Protein AF-A0A935ELJ9-F1 (afdb_monomer_lite)

Foldseek 3Di:
DVVLVVVLVVLLVVLVVLLVVLVVQLVVLVVQLVVLVVQLVVLVVVPPVSVVSNVVSVVSNVVSVVSNVVSVVSNVVSVVSNVVSVVSVVVVVVVVVVVVVVVVVVVVVVVVVVPPPDPDDDDDPVVVVVVVVVVVVVVVVVVLLVVLVVVCVVVHCVDPSNVVLLDALCRDPVNCCLPPNPLCVPCVPPPVSVVPVVVSCVSSVPSPD

Sequence (209 aa):
MNHVSAAVVKLNARSEEISVAVNLITTIANQTNLLALNAAIEAARAGEQGRGFAVVADEVRKLAENTKNASETIGRVMLDLQTEAATMMKEAEEMRDITSVTQNHIRDMADKFSLSPTPRRKPDTHGLAHDLSFSTLVKLDHVIYKQRANITLEKGATSDEAKAVEVGPSQLPSGQWYETGDGKTLFGACRSFGTLLEPHSRVHGRSMN

Radius of gyration: 43.2 Å; chains: 1; bounding box: 95×34×105 Å

Structure (mmCIF, N/CA/C/O backbone):
data_AF-A0A935ELJ9-F1
#
_entry.id   AF-A0A935ELJ9-F1
#
loop_
_atom_site.group_PDB
_atom_site.id
_atom_site.type_symbol
_atom_site.label_atom_id
_atom_site.label_alt_id
_atom_site.label_comp_id
_atom_site.label_asym_id
_atom_site.label_entity_id
_atom_site.label_seq_id
_atom_site.pdbx_PDB_ins_code
_atom_site.Cartn_x
_atom_site.Cartn_y
_atom_site.Cartn_z
_atom_site.occupancy
_atom_site.B_iso_or_equiv
_atom_site.auth_seq_id
_atom_site.auth_comp_id
_atom_site.auth_asym_id
_atom_site.auth_atom_id
_atom_site.pdbx_PDB_model_num
ATOM 1 N N . MET A 1 1 ? 0.403 -8.078 -15.161 1.00 58.56 1 MET A N 1
ATOM 2 C CA . MET A 1 1 ? -0.253 -6.807 -14.778 1.00 58.56 1 MET A CA 1
ATOM 3 C C . MET A 1 1 ? -1.740 -6.914 -14.475 1.00 58.56 1 MET A C 1
ATOM 5 O O . MET A 1 1 ? -2.129 -6.340 -13.470 1.00 58.56 1 MET A O 1
ATOM 9 N N . ASN A 1 2 ? -2.554 -7.681 -15.221 1.00 66.94 2 ASN A N 1
ATOM 10 C CA . ASN A 1 2 ? -3.966 -7.925 -14.843 1.00 66.94 2 ASN A CA 1
ATOM 11 C C . ASN A 1 2 ? -4.117 -8.411 -13.389 1.00 66.94 2 ASN A C 1
ATOM 13 O O . ASN A 1 2 ? -5.036 -8.005 -12.689 1.00 66.94 2 ASN A O 1
ATOM 17 N N . HIS A 1 3 ? -3.160 -9.210 -12.907 1.00 79.12 3 HIS A N 1
ATOM 18 C CA . HIS A 1 3 ? -3.110 -9.651 -11.512 1.00 79.12 3 HIS A CA 1
ATOM 19 C C . HIS A 1 3 ? -2.850 -8.524 -10.501 1.00 79.12 3 HIS A C 1
ATOM 21 O O . HIS A 1 3 ? -3.411 -8.573 -9.414 1.00 79.12 3 HIS A O 1
ATOM 27 N N . VAL A 1 4 ? -2.041 -7.514 -10.844 1.00 83.19 4 VAL A N 1
ATOM 28 C CA . VAL A 1 4 ? -1.728 -6.384 -9.946 1.00 83.19 4 VAL A CA 1
ATOM 29 C C . VAL A 1 4 ? -2.939 -5.466 -9.830 1.00 83.19 4 VAL A C 1
ATOM 31 O O . VAL A 1 4 ? -3.373 -5.171 -8.723 1.00 83.19 4 VAL A O 1
ATOM 34 N N . SER A 1 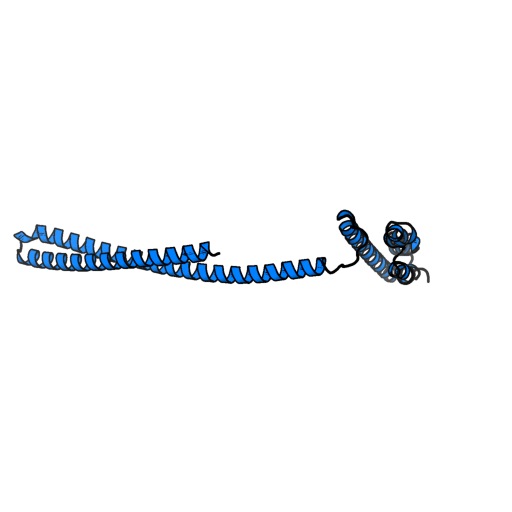5 ? -3.552 -5.108 -10.963 1.00 85.81 5 SER A N 1
ATOM 35 C CA . SER A 1 5 ? -4.792 -4.325 -10.975 1.00 85.81 5 SER A CA 1
ATOM 36 C C . SER A 1 5 ? -5.913 -5.038 -10.206 1.00 85.81 5 SER A C 1
ATOM 38 O O . SER A 1 5 ? -6.523 -4.449 -9.318 1.00 85.81 5 SER A O 1
ATOM 40 N N . ALA A 1 6 ? -6.120 -6.338 -10.446 1.00 88.88 6 ALA A N 1
ATOM 41 C CA . ALA A 1 6 ? -7.118 -7.119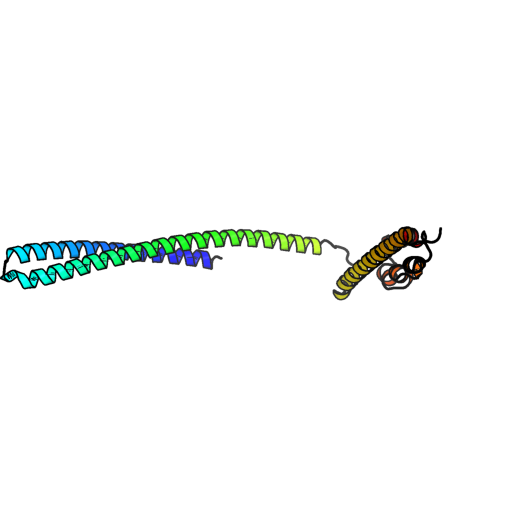 -9.714 1.00 88.88 6 ALA A CA 1
ATOM 42 C C . ALA A 1 6 ? -6.821 -7.215 -8.205 1.00 88.88 6 ALA A C 1
ATOM 44 O O . ALA A 1 6 ? -7.746 -7.167 -7.392 1.00 88.88 6 ALA A O 1
ATOM 45 N N . ALA A 1 7 ? -5.547 -7.341 -7.817 1.00 90.06 7 ALA A N 1
ATOM 46 C CA . ALA A 1 7 ? -5.145 -7.372 -6.414 1.00 90.06 7 ALA A CA 1
ATOM 47 C C . ALA A 1 7 ? -5.426 -6.037 -5.713 1.00 90.06 7 ALA A C 1
ATOM 49 O O . ALA A 1 7 ? -5.993 -6.049 -4.622 1.00 90.06 7 ALA A O 1
ATOM 50 N N . VAL A 1 8 ? -5.110 -4.905 -6.353 1.00 90.69 8 VAL A N 1
ATOM 51 C CA . VAL A 1 8 ? -5.406 -3.575 -5.801 1.00 90.69 8 VAL A CA 1
ATOM 52 C C . VAL A 1 8 ? -6.911 -3.340 -5.687 1.00 90.69 8 VAL A C 1
ATOM 54 O O . VAL A 1 8 ? -7.377 -2.899 -4.641 1.00 90.69 8 VAL A O 1
ATOM 57 N N . VAL A 1 9 ? -7.701 -3.703 -6.702 1.00 90.19 9 VAL A N 1
ATOM 58 C CA . VAL A 1 9 ? -9.170 -3.590 -6.635 1.00 90.19 9 VAL A CA 1
ATOM 59 C C . VAL A 1 9 ? -9.728 -4.389 -5.455 1.00 90.19 9 VAL A C 1
ATOM 61 O O . VAL A 1 9 ? -10.558 -3.891 -4.695 1.00 90.19 9 VAL A O 1
ATOM 64 N N . LYS A 1 10 ? -9.238 -5.617 -5.255 1.00 92.62 10 LYS A N 1
ATOM 65 C CA . LYS A 1 10 ? -9.652 -6.463 -4.131 1.00 92.62 10 LYS A CA 1
ATOM 66 C C . LYS A 1 10 ? -9.210 -5.897 -2.779 1.00 92.62 10 LYS A C 1
ATOM 68 O O . LYS A 1 10 ? -9.947 -6.038 -1.806 1.00 92.62 10 LYS A O 1
ATOM 73 N N . LEU A 1 11 ? -8.023 -5.297 -2.708 1.00 92.75 11 LEU A N 1
ATOM 74 C CA . LEU A 1 11 ? -7.529 -4.633 -1.505 1.00 92.75 11 LEU A CA 1
ATOM 75 C C . LEU A 1 11 ? -8.413 -3.434 -1.151 1.00 92.75 11 LEU A C 1
ATOM 77 O O . LEU A 1 11 ? -8.882 -3.363 -0.023 1.00 92.75 11 LEU A O 1
ATOM 81 N N . ASN A 1 12 ? -8.726 -2.569 -2.118 1.00 91.44 12 ASN A N 1
ATOM 82 C CA . ASN A 1 12 ? -9.584 -1.403 -1.903 1.00 91.44 12 ASN A CA 1
ATOM 83 C C . ASN A 1 12 ? -10.974 -1.792 -1.391 1.00 91.44 12 ASN A C 1
ATOM 85 O O . ASN A 1 12 ? -11.436 -1.208 -0.414 1.00 91.44 12 ASN A O 1
ATOM 89 N N . ALA A 1 13 ? -11.596 -2.818 -1.983 1.00 92.62 13 ALA A N 1
ATOM 90 C CA . ALA A 1 13 ? -12.886 -3.327 -1.517 1.00 92.62 13 ALA A CA 1
ATOM 91 C C . ALA A 1 13 ? -12.823 -3.817 -0.057 1.00 92.62 13 ALA A C 1
ATOM 93 O O . ALA A 1 13 ? -13.690 -3.499 0.751 1.00 92.62 13 ALA A O 1
ATOM 94 N N . ARG A 1 14 ? -11.755 -4.538 0.315 1.00 93.38 14 ARG A N 1
ATOM 95 C CA . ARG A 1 14 ? -11.547 -4.996 1.700 1.00 93.38 14 ARG A CA 1
ATOM 96 C C . ARG A 1 14 ? -11.293 -3.843 2.662 1.00 93.38 14 ARG A C 1
ATOM 98 O O . ARG A 1 14 ? -11.813 -3.865 3.771 1.00 93.38 14 ARG A O 1
ATOM 105 N N . SER A 1 15 ? -10.511 -2.847 2.256 1.00 93.38 15 SER A N 1
ATOM 106 C CA . SER A 1 15 ? -10.267 -1.654 3.067 1.00 93.38 15 SER A CA 1
ATOM 107 C C . SER A 1 15 ? -11.560 -0.875 3.311 1.00 93.38 15 SER A C 1
ATOM 109 O O . SER A 1 15 ? -11.771 -0.379 4.413 1.00 93.38 15 SER A O 1
ATOM 111 N N . GLU A 1 16 ? -12.458 -0.815 2.325 1.00 92.38 16 GLU A N 1
ATOM 112 C CA . GLU A 1 16 ? -13.774 -0.189 2.475 1.00 92.38 16 GLU A CA 1
ATOM 113 C C . GLU A 1 16 ? -14.676 -0.965 3.447 1.00 92.38 16 GLU A C 1
ATOM 115 O O . GLU A 1 16 ? -15.238 -0.366 4.365 1.00 92.38 16 GLU A O 1
ATOM 120 N N . GLU A 1 17 ? -14.734 -2.298 3.339 1.00 95.38 17 GLU A N 1
ATOM 121 C CA . GLU A 1 17 ? -15.436 -3.154 4.310 1.00 95.38 17 GLU A CA 1
ATOM 122 C C . GLU A 1 17 ? -14.916 -2.944 5.744 1.00 95.38 17 GLU A C 1
ATOM 124 O O . GLU A 1 17 ? -15.703 -2.798 6.685 1.00 95.38 17 GLU A O 1
ATOM 129 N N . ILE A 1 18 ? -13.592 -2.869 5.920 1.00 94.75 18 ILE A N 1
ATOM 130 C CA . ILE A 1 18 ? -12.980 -2.589 7.225 1.00 94.75 18 ILE A CA 1
ATOM 131 C C . ILE A 1 18 ? -13.349 -1.181 7.697 1.00 94.75 18 ILE A C 1
ATOM 133 O O . ILE A 1 18 ? -13.686 -1.004 8.866 1.00 94.75 18 ILE A O 1
ATOM 137 N N . SER A 1 19 ? -13.340 -0.183 6.813 1.00 93.94 19 SER A N 1
ATOM 138 C CA . SER A 1 19 ? -13.694 1.192 7.168 1.00 93.94 19 SER A CA 1
ATOM 139 C C . SER A 1 19 ? -15.141 1.301 7.664 1.00 93.94 19 SER A C 1
ATOM 141 O O . SER A 1 19 ? -15.413 2.026 8.624 1.00 93.94 19 SER A O 1
ATOM 143 N N . VAL A 1 20 ? -16.069 0.541 7.073 1.00 95.69 20 VAL A N 1
ATOM 144 C CA . VAL A 1 20 ? -17.456 0.433 7.557 1.00 95.69 20 VAL A CA 1
ATOM 145 C C . VAL A 1 20 ? -17.504 -0.190 8.955 1.00 95.69 20 VAL A C 1
ATOM 147 O O . VAL A 1 20 ? -18.182 0.339 9.839 1.00 95.69 20 VAL A O 1
ATOM 150 N N . ALA A 1 21 ? -16.759 -1.273 9.190 1.00 96.31 21 ALA A N 1
ATOM 151 C CA . ALA A 1 21 ? -16.694 -1.915 10.503 1.00 96.31 21 ALA A CA 1
ATOM 152 C C . ALA A 1 21 ? -16.093 -0.988 11.577 1.00 96.31 21 ALA A C 1
ATOM 154 O O . ALA A 1 21 ? -16.631 -0.887 12.679 1.00 96.31 21 ALA A O 1
ATOM 155 N N . VAL A 1 22 ? -15.023 -0.259 11.252 1.00 96.94 22 VAL A N 1
ATOM 156 C CA . VAL A 1 22 ? -14.386 0.731 12.136 1.00 96.94 22 VAL A CA 1
ATOM 157 C C . VAL A 1 22 ? -15.355 1.854 12.506 1.00 96.94 22 VAL A C 1
ATOM 159 O O . VAL A 1 22 ? -15.432 2.244 13.675 1.00 96.94 22 VAL A O 1
ATOM 162 N N . ASN A 1 23 ? -16.142 2.341 11.543 1.00 95.75 23 ASN A N 1
ATOM 163 C CA . ASN A 1 23 ? -17.178 3.340 11.804 1.00 95.75 23 ASN A CA 1
ATOM 164 C C . ASN A 1 23 ? -18.243 2.805 12.769 1.00 95.75 23 ASN A C 1
ATOM 166 O O . ASN A 1 23 ? -18.595 3.490 13.728 1.00 95.75 23 ASN A O 1
ATOM 170 N N . LEU A 1 24 ? -18.701 1.564 12.576 1.00 97.81 24 LEU A N 1
ATOM 171 C CA . LEU A 1 24 ? -19.649 0.922 13.488 1.00 97.81 24 LEU A CA 1
ATOM 172 C C . LEU A 1 24 ? -19.082 0.795 14.911 1.00 97.81 24 LEU A C 1
ATOM 174 O O . LEU A 1 24 ? -19.765 1.149 15.871 1.00 97.81 24 LEU A O 1
ATOM 178 N N . ILE A 1 25 ? -17.832 0.344 15.060 1.00 97.81 25 ILE A N 1
ATOM 179 C CA . ILE A 1 25 ? -17.169 0.239 16.371 1.00 97.81 25 ILE A CA 1
ATOM 180 C C . ILE A 1 25 ? -17.065 1.620 17.027 1.00 97.81 25 ILE A C 1
ATOM 182 O O . ILE A 1 25 ? -17.351 1.758 18.215 1.00 97.81 25 ILE A O 1
ATOM 186 N N . THR A 1 26 ? -16.736 2.658 16.256 1.00 97.06 26 THR A N 1
ATOM 187 C CA . THR A 1 26 ? -16.676 4.044 16.744 1.00 97.06 26 THR A CA 1
ATOM 188 C C . THR A 1 26 ? -18.041 4.521 17.247 1.00 97.06 26 THR A C 1
ATOM 190 O O . THR A 1 26 ? -18.136 5.129 18.316 1.00 97.06 26 THR A O 1
ATOM 193 N N . THR A 1 27 ? -19.124 4.213 16.527 1.00 97.62 27 THR A N 1
ATOM 194 C CA . THR A 1 27 ? -20.494 4.502 16.973 1.00 97.62 27 THR A CA 1
ATOM 195 C C . THR A 1 27 ? -20.838 3.761 18.265 1.00 97.62 27 THR A C 1
ATOM 197 O O . THR A 1 27 ? -21.350 4.388 19.194 1.00 97.62 27 THR A O 1
ATOM 200 N N . ILE A 1 28 ? -20.512 2.468 18.365 1.00 97.81 28 ILE A N 1
ATOM 201 C CA . ILE A 1 28 ? -20.741 1.659 19.573 1.00 97.81 28 ILE A CA 1
ATOM 202 C C . ILE A 1 28 ? -19.950 2.223 20.757 1.00 97.81 28 ILE A C 1
ATOM 204 O O . ILE A 1 28 ? -20.496 2.359 21.852 1.00 97.81 28 ILE A O 1
ATOM 208 N N . ALA A 1 29 ? -18.688 2.604 20.551 1.00 98.06 29 ALA A N 1
ATOM 209 C CA . ALA A 1 29 ? -17.854 3.220 21.576 1.00 98.06 29 ALA A CA 1
ATOM 210 C C . ALA A 1 29 ? -18.463 4.542 22.068 1.00 98.06 29 ALA A C 1
ATOM 212 O O . ALA A 1 29 ? -18.603 4.743 23.271 1.00 98.06 29 ALA A O 1
ATOM 213 N N . ASN A 1 30 ? -18.928 5.407 21.162 1.00 97.50 30 ASN A N 1
ATOM 214 C CA . ASN A 1 30 ? -19.598 6.657 21.535 1.00 97.50 30 ASN A CA 1
ATOM 215 C C . ASN A 1 30 ? -20.903 6.416 22.316 1.00 97.50 30 ASN A C 1
ATOM 217 O O . ASN A 1 30 ? -21.159 7.094 23.311 1.00 97.50 30 ASN A O 1
ATOM 221 N N . GLN A 1 31 ? -21.717 5.438 21.907 1.00 98.06 31 GLN A N 1
ATOM 222 C CA . GLN A 1 31 ? -22.937 5.065 22.631 1.00 98.06 31 GLN A CA 1
ATOM 223 C C . GLN A 1 31 ? -22.625 4.498 24.019 1.00 98.06 31 GLN A C 1
ATOM 225 O O . GLN A 1 31 ? -23.263 4.878 24.997 1.00 98.06 31 GLN A O 1
ATOM 230 N N . THR A 1 32 ? -21.613 3.637 24.120 1.00 97.94 32 THR A N 1
ATOM 231 C CA . THR A 1 32 ? -21.159 3.055 25.390 1.00 97.94 32 THR A CA 1
ATOM 232 C C . THR A 1 32 ? -20.630 4.138 26.326 1.00 97.94 32 THR A C 1
ATOM 234 O O . THR A 1 32 ? -20.948 4.133 27.512 1.00 97.94 32 THR A O 1
ATOM 237 N N . ASN A 1 33 ? -19.902 5.118 25.787 1.00 96.88 33 ASN A N 1
ATOM 238 C CA . ASN A 1 33 ? -19.419 6.274 26.536 1.00 96.88 33 ASN A CA 1
ATOM 239 C C . ASN A 1 33 ? -20.577 7.111 27.110 1.00 96.88 33 ASN A C 1
ATOM 241 O O . ASN A 1 33 ? -20.550 7.491 28.278 1.00 96.88 33 ASN A O 1
ATOM 245 N N . LEU A 1 34 ? -21.628 7.354 26.317 1.00 97.12 34 LEU A N 1
ATOM 246 C CA . LEU A 1 34 ? -22.831 8.057 26.779 1.00 97.12 34 LEU A CA 1
ATOM 247 C C . LEU A 1 34 ? -23.615 7.257 27.829 1.00 97.12 34 LEU A C 1
ATOM 249 O O . LEU A 1 34 ? -24.092 7.830 28.807 1.00 97.12 34 LEU A O 1
ATOM 253 N N . LEU A 1 35 ? -23.727 5.937 27.663 1.00 96.81 35 LEU A N 1
ATOM 254 C CA . LEU A 1 35 ? -24.360 5.061 28.653 1.00 96.81 35 LEU A CA 1
ATOM 255 C C . LEU A 1 35 ? -23.590 5.059 29.978 1.00 96.81 35 LEU A C 1
ATOM 257 O O . LEU A 1 35 ? -24.202 5.171 31.039 1.00 96.81 35 LEU A O 1
ATOM 261 N N . ALA A 1 36 ? -22.259 4.989 29.917 1.00 97.06 36 ALA A N 1
ATOM 262 C CA . ALA A 1 36 ? -21.388 5.059 31.084 1.00 97.06 36 ALA A CA 1
ATOM 263 C C . ALA A 1 36 ? -21.509 6.407 31.806 1.00 97.06 36 ALA A C 1
ATOM 265 O O . ALA A 1 36 ? -21.600 6.444 33.031 1.00 97.06 36 ALA A O 1
ATOM 266 N N . LEU A 1 37 ? -21.594 7.510 31.058 1.00 95.44 37 LEU A N 1
ATOM 267 C CA . LEU A 1 37 ? -21.830 8.838 31.623 1.00 95.44 37 LEU A CA 1
ATOM 268 C C . LEU A 1 37 ? -23.173 8.911 32.363 1.00 95.44 37 LEU A C 1
ATOM 270 O O . LEU A 1 37 ? -23.224 9.385 33.496 1.00 95.44 37 LEU A O 1
ATOM 274 N N . ASN A 1 38 ? -24.249 8.402 31.759 1.00 96.19 38 ASN A N 1
ATOM 275 C CA . ASN A 1 38 ? -25.562 8.362 32.405 1.00 96.19 38 ASN A CA 1
ATOM 276 C C . ASN A 1 38 ? -25.543 7.499 33.677 1.00 96.19 38 ASN A C 1
ATOM 278 O O . ASN A 1 38 ? -26.116 7.889 34.694 1.00 96.19 38 ASN A O 1
ATOM 282 N N . ALA A 1 39 ? -24.839 6.363 33.652 1.00 95.38 39 ALA A N 1
ATOM 283 C CA . ALA A 1 39 ? -24.661 5.510 34.823 1.00 95.38 39 ALA A CA 1
ATOM 284 C C . ALA A 1 39 ? -23.859 6.205 35.937 1.00 95.38 39 ALA A C 1
ATOM 286 O O . ALA A 1 39 ? -24.216 6.087 37.107 1.00 95.38 39 ALA A O 1
ATOM 287 N N . ALA A 1 40 ? -22.818 6.969 35.589 1.00 94.50 40 ALA A N 1
ATOM 288 C CA . ALA A 1 40 ? -22.040 7.749 36.551 1.00 94.50 40 ALA A CA 1
ATOM 289 C C . ALA A 1 40 ? -22.888 8.846 37.221 1.00 94.50 40 ALA A C 1
ATOM 291 O O . ALA A 1 40 ? -22.792 9.043 38.434 1.00 94.50 40 ALA A O 1
ATOM 292 N N . ILE A 1 41 ? -23.758 9.520 36.458 1.00 93.94 41 ILE A N 1
ATOM 293 C CA . ILE A 1 41 ? -24.699 10.522 36.985 1.00 93.94 41 ILE A CA 1
ATOM 294 C C . ILE A 1 41 ? -25.677 9.878 37.976 1.00 93.94 41 ILE A C 1
ATOM 296 O O . ILE A 1 41 ? -25.872 10.398 39.077 1.00 93.94 41 ILE A O 1
ATOM 300 N N . GLU A 1 42 ? -26.267 8.733 37.625 1.00 96.00 42 GLU A N 1
ATOM 301 C CA . GLU A 1 42 ? -27.230 8.057 38.502 1.00 96.00 42 GLU A CA 1
ATOM 302 C C . GLU A 1 42 ? -26.550 7.473 39.754 1.00 96.00 42 GLU A C 1
ATOM 304 O O . GLU A 1 42 ? -27.095 7.545 40.856 1.00 96.00 42 GLU A O 1
ATOM 309 N N . ALA A 1 43 ? -25.313 6.984 39.622 1.00 95.88 43 ALA A N 1
ATOM 310 C CA . ALA A 1 43 ? -24.498 6.552 40.752 1.00 95.88 43 ALA A CA 1
ATOM 311 C C . ALA A 1 43 ? -24.196 7.708 41.722 1.00 95.88 43 ALA A C 1
ATOM 313 O O . ALA A 1 43 ? -24.315 7.536 42.935 1.00 95.88 43 ALA A O 1
ATOM 314 N N . ALA A 1 44 ? -23.875 8.901 41.209 1.00 93.50 44 ALA A N 1
ATOM 315 C CA . ALA A 1 44 ? -23.701 10.095 42.038 1.00 93.50 44 ALA A CA 1
ATOM 316 C C . ALA A 1 44 ? -25.007 10.493 42.749 1.00 93.50 44 ALA A C 1
ATOM 318 O O . ALA A 1 44 ? -24.991 10.883 43.917 1.00 93.50 44 ALA A O 1
ATOM 319 N N . ARG A 1 45 ? -26.151 10.341 42.071 1.00 95.38 45 ARG A N 1
ATOM 320 C CA . ARG A 1 45 ? -27.481 10.632 42.624 1.00 95.38 45 ARG A CA 1
ATOM 321 C C . ARG A 1 45 ? -27.879 9.689 43.763 1.00 95.38 45 ARG A C 1
ATOM 323 O O . ARG A 1 45 ? -28.537 10.124 44.704 1.00 95.38 45 ARG A O 1
ATOM 330 N N . ALA A 1 46 ? -27.457 8.426 43.705 1.00 94.94 46 ALA A N 1
ATOM 331 C CA . ALA A 1 46 ? -27.675 7.433 44.760 1.00 94.94 46 ALA A CA 1
ATOM 332 C C . ALA A 1 46 ? -26.782 7.635 46.008 1.00 94.94 46 ALA A C 1
ATOM 334 O O . ALA A 1 46 ? -26.942 6.922 47.004 1.00 94.94 46 ALA A O 1
ATOM 335 N N . GLY A 1 47 ? -25.851 8.598 45.983 1.00 92.31 47 GLY A N 1
ATOM 336 C CA . GLY A 1 47 ? -24.979 8.924 47.112 1.00 92.31 47 GLY A CA 1
ATOM 337 C C . GLY A 1 47 ? -24.083 7.751 47.520 1.00 92.31 47 GLY A C 1
ATOM 338 O O . GLY A 1 47 ? -23.465 7.103 46.677 1.00 92.31 47 GLY A O 1
ATOM 339 N N . GLU A 1 48 ? -24.020 7.441 48.819 1.00 92.50 48 GLU A N 1
ATOM 340 C CA . GLU A 1 48 ? -23.157 6.365 49.342 1.00 92.50 48 GLU A CA 1
ATOM 341 C C . GLU A 1 48 ? -23.503 4.977 48.776 1.00 92.50 48 GLU A C 1
ATOM 343 O O . GLU A 1 48 ? -22.605 4.163 48.567 1.00 92.50 48 GLU A O 1
ATOM 348 N N . GLN A 1 49 ? -24.776 4.719 48.449 1.00 92.44 49 GLN A N 1
ATOM 349 C CA . GLN A 1 49 ? -25.204 3.436 47.869 1.00 92.44 49 GLN A CA 1
ATOM 350 C C . GLN A 1 49 ? -24.740 3.262 46.412 1.00 92.44 49 GLN A C 1
ATOM 352 O O . GLN A 1 49 ? -24.664 2.143 45.909 1.00 92.44 49 GLN A O 1
ATOM 357 N N . GLY A 1 50 ? -24.404 4.362 45.728 1.00 93.12 50 GLY A N 1
ATOM 358 C CA . GLY A 1 50 ? -23.957 4.369 44.336 1.00 93.12 50 GLY A CA 1
ATOM 359 C C . GLY A 1 50 ? -22.444 4.262 44.146 1.00 93.12 50 GLY A C 1
ATOM 360 O O . GLY A 1 50 ? -21.991 4.121 43.013 1.00 93.12 50 GLY A O 1
ATOM 361 N N . ARG A 1 51 ? -21.636 4.284 45.218 1.00 92.06 51 ARG A N 1
ATOM 362 C CA . ARG A 1 51 ? -20.161 4.323 45.122 1.00 92.06 51 ARG A CA 1
ATOM 363 C C . ARG A 1 51 ? -19.559 3.194 44.283 1.00 92.06 51 ARG A C 1
ATOM 365 O O . ARG A 1 51 ? -18.675 3.452 43.473 1.00 92.06 51 ARG A O 1
ATOM 372 N N . GLY A 1 52 ? -20.045 1.962 44.443 1.00 92.25 52 GLY A N 1
ATOM 373 C CA . GLY A 1 52 ? -19.574 0.821 43.646 1.00 92.25 52 GLY A CA 1
ATOM 374 C C . GLY A 1 52 ? -19.930 0.951 42.161 1.00 92.25 52 GLY A C 1
ATOM 375 O O . GLY A 1 52 ? -19.097 0.685 41.298 1.00 92.25 52 GLY A O 1
ATOM 376 N N . PHE A 1 53 ? -21.138 1.435 41.860 1.00 93.19 53 PHE A N 1
ATOM 377 C CA . PHE A 1 53 ? -21.585 1.681 40.488 1.00 93.19 53 PHE A CA 1
ATOM 378 C C . PHE A 1 53 ? -20.829 2.834 39.822 1.00 93.19 53 PHE A C 1
ATOM 380 O O . PHE A 1 53 ? -20.551 2.750 38.630 1.00 93.19 53 PHE A O 1
ATOM 387 N N . ALA A 1 54 ? -20.436 3.863 40.579 1.00 95.19 54 ALA A N 1
ATOM 388 C CA . ALA A 1 54 ? -19.638 4.974 40.063 1.00 95.19 54 ALA A CA 1
ATOM 389 C C . ALA A 1 54 ? -18.268 4.500 39.547 1.00 95.19 54 ALA A C 1
ATOM 391 O O . ALA A 1 54 ? -17.861 4.884 38.454 1.00 95.19 54 ALA A O 1
ATOM 392 N N . VAL A 1 55 ? -17.594 3.607 40.286 1.00 95.56 55 VAL A N 1
ATOM 393 C CA . VAL A 1 55 ? -16.299 3.038 39.868 1.00 95.56 55 VAL A CA 1
ATOM 394 C C . VAL A 1 55 ? -16.442 2.222 38.583 1.00 95.56 55 VAL A C 1
ATOM 396 O O . VAL A 1 55 ? -15.631 2.361 37.670 1.00 95.56 55 VAL A O 1
ATOM 399 N N . VAL A 1 56 ? -17.490 1.399 38.484 1.00 96.50 56 VAL A N 1
ATOM 400 C CA . VAL A 1 56 ? -17.755 0.608 37.273 1.00 96.50 56 VAL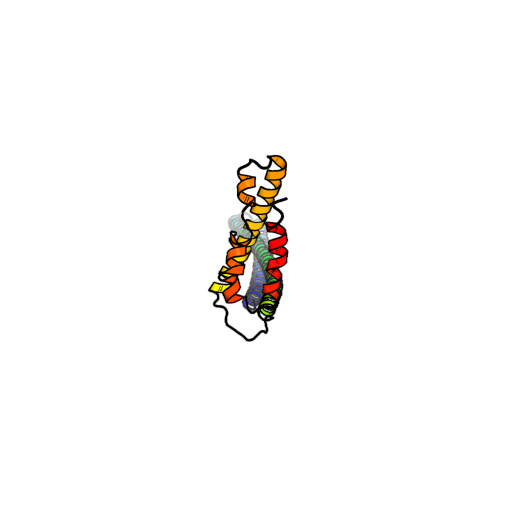 A CA 1
ATOM 401 C C . VAL A 1 56 ? -18.078 1.516 36.086 1.00 96.50 56 VAL A C 1
ATOM 403 O O . VAL A 1 56 ? -17.557 1.295 34.996 1.00 96.50 56 VAL A O 1
ATOM 406 N N . ALA A 1 57 ? -18.898 2.550 36.284 1.00 97.19 57 ALA A N 1
ATOM 407 C CA . ALA A 1 57 ? -19.252 3.498 35.234 1.00 97.19 57 ALA A CA 1
ATOM 408 C C . ALA A 1 57 ? -18.017 4.234 34.685 1.00 97.19 57 ALA A C 1
ATOM 410 O O . ALA A 1 57 ? -17.864 4.339 33.469 1.00 97.19 57 ALA A O 1
ATOM 411 N N . ASP A 1 58 ? -17.101 4.672 35.552 1.00 96.75 58 ASP A N 1
ATOM 412 C CA . ASP A 1 58 ? -15.847 5.296 35.120 1.00 96.75 58 ASP A CA 1
ATOM 413 C C . ASP A 1 58 ? -14.934 4.330 34.353 1.00 96.75 58 ASP A C 1
ATOM 415 O O . ASP A 1 58 ? -14.299 4.732 33.375 1.00 96.75 58 ASP A O 1
ATOM 419 N N . GLU A 1 59 ? -14.880 3.056 34.745 1.00 97.75 59 GLU A N 1
ATOM 420 C CA . GLU A 1 59 ? -14.082 2.060 34.028 1.00 97.75 59 GLU A CA 1
ATOM 421 C C . GLU A 1 59 ? -14.669 1.774 32.637 1.00 97.75 59 GLU A C 1
ATOM 423 O O . GLU A 1 59 ? -13.949 1.806 31.640 1.00 97.75 59 GLU A O 1
ATOM 428 N N . VAL A 1 60 ? -15.993 1.611 32.529 1.00 97.88 60 VAL A N 1
ATOM 429 C CA . VAL A 1 60 ? -16.677 1.452 31.232 1.00 97.88 60 VAL A CA 1
ATOM 430 C C . VAL A 1 60 ? -16.454 2.677 30.339 1.00 97.88 60 VAL A C 1
ATOM 432 O O . VAL A 1 60 ? -16.216 2.523 29.140 1.00 97.88 60 VAL A O 1
ATOM 435 N N . ARG A 1 61 ? -16.466 3.889 30.911 1.00 97.38 61 ARG A N 1
ATOM 436 C CA . ARG A 1 61 ? -16.175 5.136 30.189 1.00 97.38 61 ARG A CA 1
ATOM 437 C C . ARG A 1 61 ? -14.765 5.124 29.592 1.00 97.38 61 ARG A C 1
ATOM 439 O O . ARG A 1 61 ? -14.602 5.378 28.401 1.00 97.38 61 ARG A O 1
ATOM 446 N N . LYS A 1 62 ? -13.756 4.748 30.385 1.00 97.62 62 LYS A N 1
ATOM 447 C CA . LYS A 1 62 ? -12.368 4.612 29.908 1.00 97.62 62 LYS A CA 1
ATOM 448 C C . LYS A 1 62 ? -12.228 3.546 28.825 1.00 97.62 62 LYS A C 1
ATOM 450 O O . LYS A 1 62 ? -11.528 3.771 27.840 1.00 97.62 62 LYS A O 1
ATOM 455 N N . LEU A 1 63 ? -12.891 2.396 28.972 1.00 97.75 63 LEU A N 1
ATOM 456 C CA . LEU A 1 63 ? -12.887 1.353 27.940 1.00 97.75 63 LEU A CA 1
ATOM 457 C C . LEU A 1 63 ? -13.493 1.864 26.628 1.00 97.75 63 LEU A C 1
ATOM 459 O O . LEU A 1 63 ? -12.951 1.590 25.555 1.00 97.75 63 LEU A O 1
ATOM 463 N N . ALA A 1 64 ? -14.583 2.629 26.704 1.00 98.00 64 ALA A N 1
ATOM 464 C CA . ALA A 1 64 ? -15.218 3.229 25.539 1.00 98.00 64 ALA A CA 1
ATOM 465 C C . ALA A 1 64 ? -14.300 4.253 24.843 1.00 98.00 64 ALA A C 1
ATOM 467 O O . ALA A 1 64 ? -14.130 4.187 23.625 1.00 98.00 64 ALA A O 1
ATOM 468 N N . GLU A 1 65 ? -13.641 5.138 25.597 1.00 97.81 65 GLU A N 1
ATOM 469 C CA . GLU A 1 65 ? -12.648 6.083 25.057 1.00 97.81 65 GLU A CA 1
ATOM 470 C C . GLU A 1 65 ? -11.456 5.362 24.408 1.00 97.81 65 GLU A C 1
ATOM 472 O O . GLU A 1 65 ? -11.078 5.675 23.278 1.00 97.81 65 GLU A O 1
ATOM 477 N N . ASN A 1 66 ? -10.906 4.336 25.062 1.00 98.00 66 ASN A N 1
ATOM 478 C CA . ASN A 1 66 ? -9.812 3.537 24.505 1.00 98.00 66 ASN A CA 1
ATOM 479 C C . ASN A 1 66 ? -10.227 2.809 23.217 1.00 98.00 66 ASN A C 1
ATOM 481 O O . ASN A 1 66 ? -9.464 2.778 22.251 1.00 98.00 66 ASN A O 1
ATOM 485 N N . THR A 1 67 ? -11.448 2.269 23.174 1.00 97.88 67 THR A N 1
ATOM 486 C CA . THR A 1 67 ? -12.000 1.602 21.982 1.00 97.88 67 THR A CA 1
ATOM 487 C C . THR A 1 67 ? -12.147 2.579 20.818 1.00 97.88 67 THR A C 1
ATOM 489 O O . THR A 1 67 ? -11.809 2.245 19.678 1.00 97.88 67 THR A O 1
ATOM 492 N N . LYS A 1 68 ? -12.601 3.806 21.094 1.00 97.00 68 LYS A N 1
ATOM 493 C CA . LYS A 1 68 ? -12.679 4.878 20.099 1.00 97.00 68 LYS A CA 1
ATOM 494 C C . LYS A 1 68 ? -11.295 5.226 19.544 1.00 97.00 68 LYS A C 1
ATOM 496 O O . LYS A 1 68 ? -11.111 5.191 18.332 1.00 97.00 68 LYS A O 1
ATOM 501 N N . ASN A 1 69 ? -10.314 5.472 20.411 1.00 97.25 69 ASN A N 1
ATOM 502 C CA . ASN A 1 69 ? -8.948 5.820 19.996 1.00 97.25 69 ASN A CA 1
ATOM 503 C C . ASN A 1 69 ? -8.293 4.707 19.155 1.00 97.25 69 ASN A C 1
ATOM 505 O O . ASN A 1 69 ? -7.614 4.975 18.159 1.00 97.25 69 ASN A O 1
ATOM 509 N N . ALA A 1 70 ? -8.521 3.443 19.526 1.00 97.50 70 ALA A N 1
ATOM 510 C CA . ALA A 1 70 ? -8.063 2.296 18.747 1.00 97.50 70 ALA A CA 1
ATOM 511 C C . ALA A 1 70 ? -8.728 2.255 17.362 1.00 97.50 70 ALA A C 1
ATOM 513 O O . ALA A 1 70 ? -8.044 2.068 16.357 1.00 97.50 70 ALA A O 1
ATOM 514 N N . SER A 1 71 ? -10.039 2.499 17.296 1.00 97.12 71 SER A N 1
ATOM 515 C CA . SER A 1 71 ? -10.795 2.534 16.036 1.00 97.12 71 SER A CA 1
ATOM 516 C C . SER A 1 71 ? -10.309 3.651 15.110 1.00 97.12 71 SER A C 1
ATOM 518 O O . SER A 1 71 ? -10.074 3.407 13.930 1.00 97.12 71 SER A O 1
ATOM 520 N N . GLU A 1 72 ? -10.061 4.851 15.639 1.00 95.19 72 GLU A N 1
ATOM 521 C CA . GLU A 1 72 ? -9.491 5.971 14.876 1.00 95.19 72 GLU A CA 1
ATOM 522 C C . GLU A 1 72 ? -8.095 5.648 14.325 1.00 95.19 72 GLU A C 1
ATOM 524 O O . GLU A 1 72 ? -7.765 5.997 13.188 1.00 95.19 72 GLU A O 1
ATOM 529 N N . THR A 1 73 ? -7.277 4.939 15.108 1.00 97.25 73 THR A N 1
ATOM 530 C CA . THR A 1 73 ? -5.952 4.484 14.668 1.00 97.25 73 THR A CA 1
ATOM 531 C C . THR A 1 73 ? -6.066 3.483 13.519 1.00 97.25 73 THR A C 1
ATOM 533 O O . THR A 1 73 ? -5.367 3.629 12.518 1.00 97.25 73 THR A O 1
ATOM 536 N N . ILE A 1 74 ? -6.979 2.511 13.615 1.00 96.19 74 ILE A N 1
ATOM 537 C CA . ILE A 1 74 ? -7.244 1.560 12.524 1.00 96.19 74 ILE A CA 1
ATOM 538 C C . ILE A 1 74 ? -7.734 2.304 11.277 1.00 96.19 74 ILE A C 1
ATOM 540 O O . ILE A 1 74 ? -7.253 2.025 10.181 1.00 96.19 74 ILE A O 1
ATOM 544 N N . GLY A 1 75 ? -8.636 3.278 11.431 1.00 94.06 75 GLY A N 1
ATOM 545 C CA . GLY A 1 75 ? -9.130 4.095 10.320 1.00 94.06 75 GLY A CA 1
ATOM 546 C C . GLY A 1 75 ? -8.008 4.817 9.570 1.00 94.06 75 GLY A C 1
ATOM 547 O O . GLY A 1 75 ? -7.991 4.818 8.341 1.00 94.06 75 GLY A O 1
ATOM 548 N N . ARG A 1 76 ? -7.019 5.355 10.294 1.00 95.62 76 ARG A N 1
ATOM 549 C CA . ARG A 1 76 ? -5.825 5.966 9.689 1.00 95.62 76 ARG A CA 1
ATOM 550 C C . ARG A 1 76 ? -5.003 4.957 8.890 1.00 95.62 76 ARG A C 1
ATOM 552 O O . ARG A 1 76 ? -4.699 5.214 7.734 1.00 95.62 76 ARG A O 1
ATOM 559 N N . VAL A 1 77 ? -4.726 3.788 9.471 1.00 95.88 77 VAL A N 1
ATOM 560 C CA . VAL A 1 77 ? -3.985 2.716 8.784 1.00 95.88 77 VAL A CA 1
ATOM 561 C C . VAL A 1 77 ? -4.709 2.270 7.508 1.00 95.88 77 VAL A C 1
ATOM 563 O O . VAL A 1 77 ? -4.065 2.004 6.499 1.00 95.88 77 VAL A O 1
ATOM 566 N N . MET A 1 78 ? -6.045 2.217 7.511 1.00 93.38 78 MET A N 1
ATOM 567 C CA . MET A 1 78 ? -6.814 1.878 6.306 1.00 93.38 78 MET A CA 1
ATOM 568 C C . MET A 1 78 ? -6.686 2.934 5.200 1.00 93.38 78 MET A C 1
ATOM 570 O O . MET A 1 78 ? -6.569 2.565 4.032 1.00 93.38 78 MET A O 1
ATOM 574 N N . LEU A 1 79 ? -6.678 4.225 5.551 1.00 91.75 79 LEU A N 1
ATOM 575 C CA . LEU A 1 79 ? -6.451 5.316 4.593 1.00 91.75 79 LEU A CA 1
ATOM 576 C C . LEU A 1 79 ? -5.038 5.270 3.999 1.00 91.75 79 LEU A C 1
ATOM 578 O O . LEU A 1 79 ? -4.865 5.451 2.790 1.00 91.75 79 LEU A O 1
ATOM 582 N N . ASP A 1 80 ? -4.039 4.981 4.831 1.00 94.94 80 ASP A N 1
ATOM 583 C CA . ASP A 1 80 ? -2.653 4.827 4.386 1.00 94.94 80 ASP A CA 1
ATOM 584 C C . ASP A 1 80 ? -2.540 3.650 3.400 1.00 94.94 80 ASP A C 1
ATOM 586 O O . ASP A 1 80 ? -2.022 3.817 2.295 1.00 94.94 80 ASP A O 1
ATOM 590 N N . LEU A 1 81 ? -3.151 2.500 3.716 1.00 92.94 81 LEU A N 1
ATOM 591 C CA . LEU A 1 81 ? -3.196 1.336 2.822 1.00 92.94 81 LEU A CA 1
ATOM 592 C C . LEU A 1 81 ? -3.878 1.634 1.479 1.00 92.94 81 LEU A C 1
ATOM 594 O O . LEU A 1 81 ? -3.416 1.170 0.437 1.00 92.94 81 LEU A O 1
ATOM 598 N N . G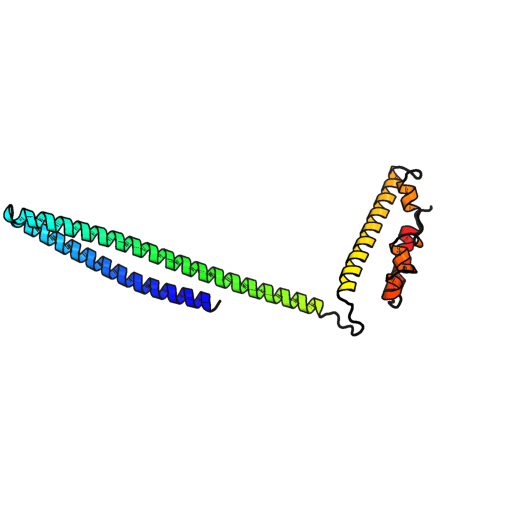LN A 1 82 ? -4.972 2.401 1.474 1.00 90.31 82 GLN A N 1
ATOM 599 C CA . GLN A 1 82 ? -5.630 2.825 0.230 1.00 90.31 82 GLN A CA 1
ATOM 600 C C . GLN A 1 82 ? -4.718 3.726 -0.615 1.00 90.31 82 GLN A C 1
ATOM 602 O O . GLN A 1 82 ? -4.676 3.601 -1.842 1.00 90.31 82 GLN A O 1
ATOM 607 N N . THR A 1 83 ? -3.958 4.609 0.033 1.00 94.38 83 THR A N 1
ATOM 608 C CA . THR A 1 83 ? -3.008 5.513 -0.630 1.00 94.38 83 THR A CA 1
ATOM 609 C C . THR A 1 83 ? -1.828 4.745 -1.232 1.00 94.38 83 THR A C 1
ATOM 611 O O . THR A 1 83 ? -1.455 4.971 -2.388 1.00 94.38 83 THR A O 1
ATOM 614 N N . GLU A 1 84 ? -1.268 3.791 -0.490 1.00 94.00 84 GLU A N 1
ATOM 615 C CA . GLU A 1 84 ? -0.220 2.892 -0.981 1.00 94.00 84 GLU A CA 1
ATOM 616 C C . GLU A 1 84 ? -0.713 2.059 -2.171 1.00 94.00 84 GLU A C 1
ATOM 618 O O . GLU A 1 84 ? -0.036 1.971 -3.197 1.00 94.00 84 GLU A O 1
ATOM 623 N N . ALA A 1 85 ? -1.934 1.525 -2.093 1.00 91.31 85 ALA A N 1
ATOM 624 C CA . ALA A 1 85 ? -2.542 0.769 -3.182 1.00 91.31 85 ALA A CA 1
ATOM 625 C C . ALA A 1 85 ? -2.723 1.617 -4.456 1.00 91.31 85 ALA A C 1
ATOM 627 O O . ALA A 1 85 ? -2.452 1.148 -5.566 1.00 91.31 85 ALA A O 1
ATOM 628 N N . ALA A 1 86 ? -3.139 2.879 -4.316 1.00 90.75 86 ALA A N 1
ATOM 629 C CA . ALA A 1 86 ? -3.243 3.812 -5.438 1.00 90.75 86 ALA A CA 1
ATOM 630 C C . ALA A 1 86 ? -1.871 4.113 -6.066 1.00 90.75 86 ALA A C 1
ATOM 632 O O . ALA A 1 86 ? -1.743 4.146 -7.292 1.00 90.75 86 ALA A O 1
ATOM 633 N N . THR A 1 87 ? -0.840 4.267 -5.234 1.00 94.12 87 THR A N 1
ATOM 634 C CA . THR A 1 87 ? 0.544 4.474 -5.684 1.00 94.12 87 THR A CA 1
ATOM 635 C C . THR A 1 87 ? 1.047 3.264 -6.469 1.00 94.12 87 THR A C 1
ATOM 637 O O . THR A 1 87 ? 1.538 3.420 -7.586 1.00 94.12 87 THR A O 1
ATOM 640 N N . MET A 1 88 ? 0.804 2.049 -5.969 1.00 91.44 88 MET A N 1
ATOM 641 C CA . MET A 1 88 ? 1.133 0.813 -6.683 1.00 91.44 88 MET A CA 1
ATOM 642 C C . MET A 1 88 ? 0.457 0.712 -8.057 1.00 91.44 88 MET A C 1
ATOM 644 O O . MET A 1 88 ? 1.066 0.207 -8.999 1.00 91.44 88 MET A O 1
ATOM 648 N N . MET A 1 89 ? -0.794 1.169 -8.208 1.00 90.44 89 MET A N 1
ATOM 649 C CA . MET A 1 89 ? -1.437 1.183 -9.533 1.00 90.44 89 MET A CA 1
ATOM 650 C C . MET A 1 89 ? -0.744 2.138 -10.494 1.00 90.44 89 MET A C 1
ATOM 652 O O . MET A 1 89 ? -0.579 1.801 -11.665 1.00 90.44 89 MET A O 1
ATOM 656 N N . LYS A 1 90 ? -0.342 3.313 -10.008 1.00 91.94 90 LYS A N 1
ATOM 657 C CA . LYS A 1 90 ? 0.373 4.292 -10.822 1.00 91.94 90 LYS A CA 1
ATOM 658 C C . LYS A 1 90 ? 1.712 3.727 -11.301 1.00 91.94 90 LYS A C 1
ATOM 660 O O . LYS A 1 90 ? 1.982 3.751 -12.497 1.00 91.94 90 LYS A O 1
ATOM 665 N N . GLU A 1 91 ? 2.499 3.150 -10.396 1.00 91.06 91 GLU A N 1
ATOM 666 C CA . GLU A 1 91 ? 3.779 2.512 -10.734 1.00 91.06 91 GLU A CA 1
ATOM 667 C C . GLU A 1 91 ? 3.601 1.338 -11.708 1.00 91.06 91 GLU A C 1
ATOM 669 O O . GLU A 1 91 ? 4.407 1.139 -12.620 1.00 91.06 91 GLU A O 1
ATOM 674 N N . ALA A 1 92 ? 2.522 0.565 -11.556 1.00 89.81 92 ALA A N 1
ATOM 675 C CA . ALA A 1 92 ? 2.202 -0.514 -12.482 1.00 89.81 92 ALA A CA 1
ATOM 676 C C . ALA A 1 92 ? 1.875 0.002 -13.895 1.00 89.81 92 ALA A C 1
ATOM 678 O O . ALA A 1 92 ? 2.269 -0.643 -14.866 1.00 89.81 92 ALA A O 1
ATOM 679 N N . GLU A 1 93 ? 1.193 1.144 -14.031 1.00 88.88 93 GLU A N 1
ATOM 680 C CA . GLU A 1 93 ? 0.930 1.746 -15.345 1.00 88.88 93 GLU A CA 1
ATOM 681 C C . GLU A 1 93 ? 2.212 2.308 -15.970 1.00 88.88 93 GLU A C 1
ATOM 683 O O . GLU A 1 93 ? 2.501 2.025 -17.129 1.00 88.88 93 GLU A O 1
ATOM 688 N N . GLU A 1 94 ? 3.053 2.995 -15.192 1.00 90.88 94 GLU A N 1
ATOM 689 C CA . GLU A 1 94 ? 4.358 3.477 -15.670 1.00 90.88 94 GLU A CA 1
ATOM 690 C C . GLU A 1 94 ? 5.237 2.317 -16.168 1.00 90.88 94 GLU A C 1
ATOM 692 O O . GLU A 1 94 ? 5.844 2.378 -17.241 1.00 90.88 94 GLU A O 1
ATOM 697 N N . MET A 1 95 ? 5.247 1.196 -15.441 1.00 89.00 95 MET A N 1
ATOM 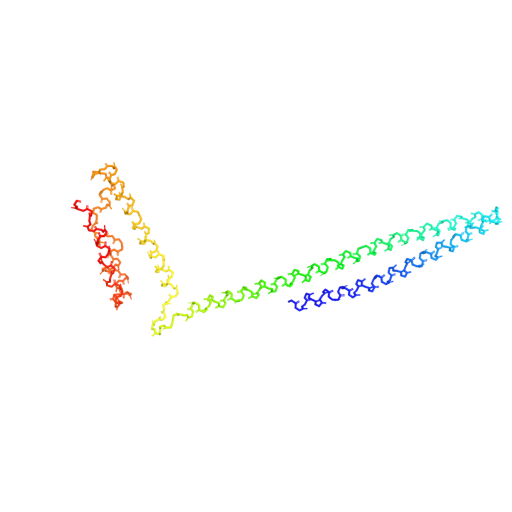698 C CA . MET A 1 95 ? 5.933 -0.021 -15.873 1.00 89.00 95 MET A CA 1
ATOM 699 C C . MET A 1 95 ? 5.355 -0.582 -17.183 1.00 89.00 95 MET A C 1
ATOM 701 O O . MET A 1 95 ? 6.090 -1.190 -17.973 1.00 89.00 95 MET A O 1
ATOM 705 N N . ARG A 1 96 ? 4.053 -0.399 -17.438 1.00 88.06 96 ARG A N 1
ATOM 706 C CA . ARG A 1 96 ? 3.383 -0.865 -18.662 1.00 88.06 96 ARG A CA 1
ATOM 707 C C . ARG A 1 96 ? 3.892 -0.095 -19.864 1.00 88.06 96 ARG A C 1
ATOM 709 O O . ARG A 1 96 ? 4.251 -0.705 -20.873 1.00 88.06 96 ARG A O 1
ATOM 716 N N . ASP A 1 97 ? 3.989 1.217 -19.712 1.00 88.69 97 ASP A N 1
ATOM 717 C CA . ASP A 1 97 ? 4.501 2.115 -20.737 1.00 88.69 97 ASP A CA 1
ATOM 718 C C . ASP A 1 97 ? 5.967 1.817 -21.040 1.00 88.69 97 ASP A C 1
ATOM 720 O O . ASP A 1 97 ? 6.329 1.619 -22.202 1.00 88.69 97 ASP A O 1
ATOM 724 N N . ILE A 1 98 ? 6.799 1.657 -20.006 1.00 91.38 98 ILE A N 1
ATOM 725 C CA . ILE A 1 98 ? 8.210 1.277 -20.170 1.00 91.38 98 ILE A CA 1
ATOM 726 C C . ILE A 1 98 ? 8.334 -0.062 -20.905 1.00 91.38 98 ILE A C 1
ATOM 728 O O . ILE A 1 98 ? 9.143 -0.199 -21.827 1.00 91.38 98 ILE A O 1
ATOM 732 N N . THR A 1 99 ? 7.524 -1.057 -20.536 1.00 89.19 99 THR A N 1
ATOM 733 C CA . THR A 1 99 ? 7.536 -2.371 -21.196 1.00 89.19 99 THR A CA 1
ATOM 734 C C . THR A 1 99 ? 7.122 -2.260 -22.665 1.00 89.19 99 THR A C 1
ATOM 736 O O . THR A 1 99 ? 7.754 -2.877 -23.521 1.00 89.19 99 THR A O 1
ATOM 739 N N . SER A 1 100 ? 6.112 -1.446 -22.980 1.00 88.56 100 SER A N 1
ATOM 740 C CA . SER A 1 100 ? 5.668 -1.178 -24.355 1.00 88.56 100 SER A CA 1
ATOM 741 C C . SER A 1 100 ? 6.769 -0.515 -25.191 1.00 88.56 100 SER A C 1
ATOM 743 O O . SER A 1 100 ? 7.106 -0.981 -26.282 1.00 88.56 100 SER A O 1
ATOM 745 N N . VAL A 1 101 ? 7.414 0.520 -24.644 1.00 92.31 101 VAL A N 1
ATOM 746 C CA . VAL A 1 101 ? 8.563 1.189 -25.274 1.00 92.31 101 VAL A CA 1
ATOM 747 C C . VAL A 1 101 ? 9.711 0.204 -25.504 1.00 92.31 101 VAL A C 1
ATOM 749 O O . VAL A 1 101 ? 10.271 0.139 -26.599 1.00 92.31 101 VAL A O 1
ATOM 752 N N . THR A 1 102 ? 10.017 -0.629 -24.511 1.00 88.62 102 THR A N 1
ATOM 753 C CA . THR A 1 102 ? 11.064 -1.655 -24.607 1.00 88.62 102 THR A CA 1
ATOM 754 C C . THR A 1 102 ? 10.747 -2.680 -25.695 1.00 88.62 102 THR A C 1
ATOM 756 O O . THR A 1 102 ? 11.626 -3.032 -26.478 1.00 88.62 102 THR A O 1
ATOM 759 N N . GLN A 1 103 ? 9.493 -3.127 -25.810 1.00 84.44 103 GLN A N 1
ATOM 760 C CA . GLN A 1 103 ? 9.069 -4.028 -26.886 1.00 84.44 103 GLN A CA 1
ATOM 761 C C . GLN A 1 103 ? 9.252 -3.398 -28.269 1.00 84.44 103 GLN A C 1
ATOM 763 O O . GLN A 1 103 ? 9.711 -4.077 -29.189 1.00 84.44 103 GLN A O 1
ATOM 768 N N . ASN A 1 104 ? 8.949 -2.106 -28.418 1.00 82.44 104 ASN A N 1
ATOM 769 C CA . ASN A 1 104 ? 9.185 -1.388 -29.669 1.00 82.44 104 ASN A CA 1
ATOM 770 C C . ASN A 1 104 ? 10.679 -1.300 -29.999 1.00 82.44 104 ASN A C 1
ATOM 772 O O . ASN A 1 104 ? 11.053 -1.535 -31.145 1.00 82.44 104 ASN A O 1
ATOM 776 N N . HIS A 1 105 ? 11.539 -1.037 -29.012 1.00 85.31 105 HIS A N 1
ATOM 777 C CA . HIS A 1 105 ? 12.991 -1.045 -29.214 1.00 85.31 105 HIS A CA 1
ATOM 778 C C . HIS A 1 105 ? 13.529 -2.427 -29.587 1.00 85.31 105 HIS A C 1
ATOM 780 O O . HIS A 1 105 ? 14.370 -2.530 -30.477 1.00 85.31 105 HIS A O 1
ATOM 786 N N . ILE A 1 106 ? 13.026 -3.493 -28.960 1.00 84.00 106 ILE A N 1
ATOM 787 C CA . ILE A 1 106 ? 13.385 -4.870 -29.322 1.00 84.00 106 ILE A CA 1
ATOM 788 C C . ILE A 1 106 ? 12.952 -5.171 -30.760 1.00 84.00 106 ILE A C 1
ATOM 790 O O . ILE A 1 106 ? 13.717 -5.779 -31.506 1.00 84.00 106 ILE A O 1
ATOM 794 N N . ARG A 1 107 ? 11.757 -4.727 -31.169 1.00 81.88 107 ARG A N 1
ATOM 795 C CA . ARG A 1 107 ? 11.276 -4.889 -32.545 1.00 81.88 107 ARG A CA 1
ATOM 796 C C . ARG A 1 107 ? 12.142 -4.119 -33.542 1.00 81.88 107 ARG A C 1
ATOM 798 O O . ARG A 1 107 ? 12.601 -4.724 -34.497 1.00 81.88 107 ARG A O 1
ATOM 805 N N . ASP A 1 108 ? 12.435 -2.843 -33.295 1.00 78.38 108 ASP A N 1
ATOM 806 C CA . ASP A 1 108 ? 13.312 -2.033 -34.159 1.00 78.38 108 ASP A CA 1
ATOM 807 C C . ASP A 1 108 ? 14.721 -2.639 -34.271 1.00 78.38 108 ASP A C 1
ATOM 809 O O . ASP A 1 108 ? 15.306 -2.713 -35.352 1.00 78.38 108 ASP A O 1
ATOM 813 N N . MET A 1 109 ? 15.259 -3.147 -33.159 1.00 75.69 109 MET A N 1
ATOM 814 C CA . MET A 1 109 ? 16.519 -3.886 -33.155 1.00 75.69 109 MET A CA 1
ATOM 815 C C . MET A 1 109 ? 16.416 -5.145 -34.026 1.00 75.69 109 MET A C 1
ATOM 817 O O . MET A 1 109 ? 17.257 -5.345 -34.901 1.00 75.69 109 MET A O 1
ATOM 821 N N . ALA A 1 110 ? 15.380 -5.967 -33.837 1.00 77.12 110 ALA A N 1
ATOM 822 C CA . ALA A 1 110 ? 15.148 -7.170 -34.635 1.00 77.12 110 ALA A CA 1
ATOM 823 C C . ALA A 1 110 ? 14.971 -6.858 -36.131 1.00 77.12 110 ALA A C 1
ATOM 825 O O . ALA A 1 110 ? 15.530 -7.567 -36.968 1.00 77.12 110 ALA A O 1
ATOM 826 N N . ASP A 1 111 ? 14.271 -5.780 -36.479 1.00 73.50 111 ASP A N 1
ATOM 827 C CA . ASP A 1 111 ? 14.066 -5.335 -37.859 1.00 73.50 111 ASP A CA 1
ATOM 828 C C . ASP A 1 111 ? 15.389 -4.885 -38.497 1.00 73.50 111 ASP A C 1
ATOM 830 O O . ASP A 1 111 ? 15.696 -5.276 -39.624 1.00 73.50 111 ASP A O 1
ATOM 834 N N . LYS A 1 112 ? 16.242 -4.159 -37.761 1.00 71.19 112 LYS A N 1
ATOM 835 C CA . LYS A 1 112 ? 17.602 -3.797 -38.205 1.00 71.19 112 LYS A CA 1
ATOM 836 C C . LYS A 1 112 ? 18.507 -5.014 -38.402 1.00 71.19 112 LYS A C 1
ATOM 838 O O . LYS A 1 112 ? 19.298 -5.025 -39.342 1.00 71.19 112 LYS A O 1
ATOM 843 N N . PHE A 1 113 ? 18.373 -6.050 -37.571 1.00 65.50 113 PHE A N 1
ATOM 844 C CA . PHE A 1 113 ? 19.049 -7.335 -37.793 1.00 65.50 113 PHE A CA 1
ATOM 845 C C . PHE A 1 113 ? 18.470 -8.110 -38.989 1.00 65.50 113 PHE A C 1
ATOM 847 O O . PHE A 1 113 ? 19.202 -8.834 -39.661 1.00 65.50 113 PHE A O 1
ATOM 854 N N . SER A 1 114 ? 17.180 -7.935 -39.282 1.00 61.97 114 SER A N 1
ATOM 855 C CA . SER A 1 114 ? 16.475 -8.590 -40.394 1.00 61.97 114 SER A CA 1
ATOM 856 C C . SER A 1 114 ? 16.701 -7.892 -41.744 1.00 61.97 114 SER A C 1
ATOM 858 O O . SER A 1 114 ? 16.585 -8.522 -42.794 1.00 61.97 114 SER A O 1
ATOM 860 N N . LEU A 1 115 ? 17.096 -6.614 -41.735 1.00 51.28 115 LEU A N 1
ATOM 861 C CA . LEU A 1 115 ? 17.421 -5.790 -42.908 1.00 51.28 115 LEU A CA 1
ATOM 862 C C . LEU A 1 115 ? 18.779 -6.110 -43.570 1.00 51.28 115 LEU A C 1
ATOM 864 O O . LEU A 1 115 ? 19.341 -5.273 -44.274 1.00 51.28 115 LEU A O 1
ATOM 868 N N . SER A 1 116 ? 19.260 -7.353 -43.471 1.00 43.12 116 SER A N 1
ATOM 869 C CA . SER A 1 116 ? 20.224 -7.896 -44.438 1.00 43.12 116 SER A CA 1
ATOM 870 C C . SER A 1 116 ? 19.560 -8.955 -45.328 1.00 43.12 116 SER A C 1
ATOM 872 O O . SER A 1 116 ? 19.774 -10.156 -45.144 1.00 43.12 116 SER A O 1
ATOM 874 N N . PRO A 1 117 ? 18.743 -8.559 -46.326 1.00 45.38 117 PRO A N 1
ATOM 875 C CA . PRO A 1 117 ? 18.250 -9.479 -47.331 1.00 45.38 117 PRO A CA 1
ATOM 876 C C . PRO A 1 117 ? 19.331 -9.634 -48.405 1.00 45.38 117 PRO A C 1
ATOM 878 O O . PRO A 1 117 ? 19.230 -9.095 -49.502 1.00 45.38 117 PRO A O 1
ATOM 881 N N . THR A 1 118 ? 20.393 -10.381 -48.112 1.00 44.97 118 THR A N 1
ATOM 882 C CA . THR A 1 118 ? 21.170 -11.015 -49.185 1.00 44.97 118 THR A CA 1
ATOM 883 C C . THR A 1 118 ? 21.239 -12.516 -48.936 1.00 44.97 118 THR A C 1
ATOM 885 O O . THR A 1 118 ? 21.930 -12.971 -48.026 1.00 44.97 118 THR A O 1
ATOM 888 N N . PRO A 1 119 ? 20.519 -13.331 -49.729 1.00 46.81 119 PRO A N 1
ATOM 889 C CA . PRO A 1 119 ? 20.608 -14.771 -49.619 1.00 46.81 119 PRO A CA 1
ATOM 890 C C . PRO A 1 119 ? 21.907 -15.212 -50.294 1.00 46.81 119 PRO A C 1
ATOM 892 O O . PRO A 1 119 ? 21.934 -15.405 -51.507 1.00 46.81 119 PRO A O 1
ATOM 895 N N . ARG A 1 120 ? 22.993 -15.354 -49.525 1.00 47.22 120 ARG A N 1
ATOM 896 C CA . ARG A 1 120 ? 24.090 -16.308 -49.780 1.00 47.22 120 ARG A CA 1
ATOM 897 C C . ARG A 1 120 ? 25.026 -16.362 -48.568 1.00 47.22 120 ARG A C 1
ATOM 899 O O . ARG A 1 120 ? 25.620 -15.360 -48.202 1.00 47.22 120 ARG A O 1
ATOM 906 N N . ARG A 1 121 ? 25.184 -17.587 -48.047 1.00 45.75 121 ARG A N 1
ATOM 907 C CA . ARG A 1 121 ? 26.007 -18.039 -46.907 1.00 45.75 121 ARG A CA 1
ATOM 908 C C . ARG A 1 121 ? 25.516 -17.607 -45.523 1.00 45.75 121 ARG A C 1
ATOM 910 O O . ARG A 1 121 ? 25.594 -16.447 -45.162 1.00 45.75 121 ARG A O 1
ATOM 917 N N . LYS A 1 122 ? 25.102 -18.593 -44.717 1.00 43.03 122 LYS A N 1
ATOM 918 C CA . LYS A 1 122 ? 25.115 -18.481 -43.252 1.00 43.03 122 LYS A CA 1
ATOM 919 C C . LYS A 1 122 ? 26.566 -18.184 -42.833 1.00 43.03 122 LYS A C 1
ATOM 921 O O . LYS A 1 122 ? 27.397 -19.065 -43.066 1.00 43.03 122 LYS A O 1
ATOM 926 N N . PRO A 1 123 ? 26.912 -17.011 -42.276 1.00 45.56 123 PRO A N 1
ATOM 927 C CA . PRO A 1 123 ? 28.156 -16.896 -41.547 1.00 45.56 123 PRO A CA 1
ATOM 928 C C . PRO A 1 123 ? 27.902 -17.546 -40.191 1.00 45.56 123 PRO A C 1
ATOM 930 O O . PRO A 1 123 ? 26.957 -17.198 -39.481 1.00 45.56 123 PRO A O 1
ATOM 933 N N . ASP A 1 124 ? 28.704 -18.549 -39.878 1.00 51.03 124 ASP A N 1
ATOM 934 C CA . ASP A 1 124 ? 28.789 -19.113 -38.541 1.00 51.03 124 ASP A CA 1
ATOM 935 C C . ASP A 1 124 ? 28.906 -17.958 -37.528 1.00 51.03 124 ASP A C 1
ATOM 937 O O . ASP A 1 124 ? 29.645 -17.001 -37.775 1.00 51.03 124 ASP A O 1
ATOM 941 N N . THR A 1 125 ? 28.175 -17.988 -36.413 1.00 50.00 125 THR A N 1
ATOM 942 C CA . THR A 1 125 ? 28.190 -16.901 -35.408 1.00 50.00 125 THR A CA 1
ATOM 943 C C . THR A 1 125 ? 29.595 -16.639 -34.850 1.00 50.00 125 THR A C 1
ATOM 945 O O . THR A 1 125 ? 29.870 -15.557 -34.336 1.00 50.00 125 THR A O 1
ATOM 948 N N . HIS A 1 126 ? 30.510 -17.596 -35.033 1.00 47.59 126 HIS A N 1
ATOM 949 C CA . HIS A 1 126 ? 31.945 -17.456 -34.801 1.00 47.59 126 HIS A CA 1
ATOM 950 C C . HIS A 1 126 ? 32.640 -16.433 -35.722 1.00 47.59 126 HIS A C 1
ATOM 952 O O . HIS A 1 126 ? 33.533 -15.724 -35.266 1.00 47.59 126 HIS A O 1
ATOM 958 N N . GLY A 1 127 ? 32.223 -16.306 -36.985 1.00 55.59 127 GLY A N 1
ATOM 959 C CA . GLY A 1 127 ? 32.860 -15.428 -37.972 1.00 55.59 127 GLY A CA 1
ATOM 960 C C . GLY A 1 127 ? 32.615 -13.943 -37.711 1.00 55.59 127 GLY A C 1
ATOM 961 O O . GLY A 1 127 ? 33.540 -13.149 -37.788 1.00 55.59 127 GLY A O 1
ATOM 962 N N . LEU A 1 128 ? 31.402 -13.552 -37.306 1.00 57.78 128 LEU A N 1
ATOM 963 C CA . LEU A 1 128 ? 31.082 -12.135 -37.080 1.00 57.78 128 LEU A CA 1
ATOM 964 C C . LEU A 1 128 ? 31.839 -11.546 -35.879 1.00 57.78 128 LEU A C 1
ATOM 966 O O . LEU A 1 128 ? 32.364 -10.435 -35.954 1.00 57.78 128 LEU A O 1
ATOM 970 N N . ALA A 1 129 ? 31.898 -12.288 -34.769 1.00 56.47 129 ALA A N 1
ATOM 971 C CA . ALA A 1 129 ? 32.646 -11.867 -33.587 1.00 56.47 129 ALA A CA 1
ATOM 972 C C . ALA A 1 129 ? 34.155 -11.809 -33.875 1.00 56.47 129 ALA A C 1
ATOM 974 O O . ALA A 1 129 ? 34.831 -10.873 -33.440 1.00 56.47 129 ALA A O 1
ATOM 975 N N . HIS A 1 130 ? 34.665 -12.771 -34.651 1.00 63.09 130 HIS A N 1
ATOM 976 C CA . HIS A 1 130 ? 36.044 -12.786 -35.126 1.00 63.09 130 HIS A CA 1
ATOM 977 C C . HIS A 1 130 ? 36.350 -11.577 -36.024 1.00 63.09 130 HIS A C 1
ATOM 979 O O . HIS A 1 130 ? 37.295 -10.843 -35.749 1.00 63.09 130 HIS A O 1
ATOM 985 N N . ASP A 1 131 ? 35.513 -11.300 -37.024 1.00 63.91 131 ASP A N 1
ATOM 986 C CA . ASP A 1 131 ? 35.714 -10.215 -37.990 1.00 63.91 131 ASP A CA 1
ATOM 987 C C . ASP A 1 131 ? 35.625 -8.829 -37.335 1.00 63.91 131 ASP A C 1
ATOM 989 O O . ASP A 1 131 ? 36.413 -7.935 -37.653 1.00 63.91 131 ASP A O 1
ATOM 993 N N . LEU A 1 132 ? 34.713 -8.643 -36.372 1.00 64.50 132 LEU A N 1
ATOM 994 C CA . LEU A 1 132 ? 34.615 -7.401 -35.600 1.00 64.50 132 LEU A CA 1
ATOM 995 C C . LEU A 1 132 ? 35.842 -7.196 -34.701 1.00 64.50 132 LEU A C 1
ATOM 997 O O . LEU A 1 132 ? 36.382 -6.085 -34.631 1.00 64.50 132 LEU A O 1
ATOM 1001 N N . SER A 1 133 ? 36.301 -8.262 -34.040 1.00 65.06 133 SER A N 1
ATOM 1002 C CA . SER A 1 133 ? 37.505 -8.231 -33.202 1.00 65.06 133 SER A CA 1
ATOM 1003 C C . SER A 1 133 ? 38.736 -7.920 -34.049 1.00 65.06 133 SER A C 1
ATOM 1005 O O . SER A 1 133 ? 39.497 -7.008 -33.730 1.00 65.06 133 SER A O 1
ATOM 1007 N N . PHE A 1 134 ? 38.874 -8.592 -35.191 1.00 71.75 134 PHE A N 1
ATOM 1008 C CA . PHE A 1 134 ? 39.959 -8.380 -36.137 1.00 71.75 134 PHE A CA 1
ATOM 1009 C C . PHE A 1 134 ? 39.945 -6.962 -36.728 1.00 71.75 134 PHE A C 1
ATOM 1011 O O . PHE A 1 134 ? 40.966 -6.275 -36.708 1.00 71.75 134 PHE A O 1
ATOM 1018 N N . SER A 1 135 ? 38.789 -6.455 -37.178 1.00 66.75 135 SER A N 1
ATOM 1019 C CA . SER A 1 135 ? 38.688 -5.077 -37.680 1.00 66.75 135 SER A CA 1
ATOM 1020 C C . SER A 1 135 ? 39.047 -4.047 -36.607 1.00 66.75 135 SER A C 1
ATOM 1022 O O . SER A 1 135 ? 39.599 -2.994 -36.935 1.00 66.75 135 SER A O 1
ATOM 1024 N N . THR A 1 136 ? 38.730 -4.324 -35.342 1.00 72.00 136 THR A N 1
ATOM 1025 C CA . THR A 1 136 ? 39.071 -3.442 -34.221 1.00 72.00 136 THR A CA 1
ATOM 1026 C C . THR A 1 136 ? 40.575 -3.455 -33.957 1.00 72.00 136 THR A C 1
ATOM 1028 O O . THR A 1 136 ? 41.163 -2.385 -33.805 1.00 72.00 136 THR A O 1
ATOM 1031 N N . LEU A 1 137 ? 41.216 -4.628 -34.003 1.00 68.56 137 LEU A N 1
ATOM 1032 C CA . LEU A 1 137 ? 42.672 -4.764 -33.905 1.00 68.56 137 LEU A CA 1
ATOM 1033 C C . LEU A 1 137 ? 43.394 -4.022 -35.038 1.00 68.56 137 LEU A C 1
ATOM 1035 O O . LEU A 1 137 ? 44.290 -3.232 -34.765 1.00 68.56 137 LEU A O 1
ATOM 1039 N N . VAL A 1 138 ? 42.938 -4.151 -36.289 1.00 72.31 138 VAL A N 1
ATOM 1040 C CA . VAL A 1 138 ? 43.510 -3.406 -37.429 1.00 72.31 138 VAL A CA 1
ATOM 1041 C C . VAL A 1 138 ? 43.398 -1.886 -37.244 1.00 72.31 138 VAL A C 1
ATOM 1043 O O . VAL A 1 138 ? 44.320 -1.144 -37.589 1.00 72.31 138 VAL A O 1
ATOM 1046 N N . LYS A 1 139 ? 42.281 -1.394 -36.688 1.00 72.31 139 LYS A N 1
ATOM 1047 C CA . LYS A 1 139 ? 42.117 0.037 -36.378 1.00 72.31 139 LYS A CA 1
ATOM 1048 C C . LYS A 1 139 ? 43.085 0.488 -35.284 1.00 72.31 139 LYS A C 1
ATOM 1050 O O . LYS A 1 139 ? 43.667 1.563 -35.419 1.00 72.31 139 LYS A O 1
ATOM 1055 N N . LEU A 1 140 ? 43.269 -0.315 -34.235 1.00 69.62 140 LEU A N 1
ATOM 1056 C CA . LEU A 1 140 ? 44.227 -0.039 -33.161 1.00 69.62 140 LEU A CA 1
ATOM 1057 C C . LEU A 1 140 ? 45.668 -0.023 -33.683 1.00 69.62 140 LEU A C 1
ATOM 1059 O O . LEU A 1 140 ? 46.388 0.933 -33.405 1.00 69.62 140 LEU A O 1
ATOM 1063 N N . ASP A 1 141 ? 46.055 -0.992 -34.512 1.00 70.12 141 ASP A N 1
ATOM 1064 C CA . ASP A 1 141 ? 47.374 -1.029 -35.155 1.00 70.12 141 ASP A CA 1
ATOM 1065 C C . ASP A 1 141 ? 47.634 0.238 -35.975 1.00 70.12 141 ASP A C 1
ATOM 1067 O O . ASP A 1 141 ? 48.716 0.823 -35.918 1.00 70.12 141 ASP A O 1
ATOM 1071 N N . HIS A 1 142 ? 46.623 0.722 -36.698 1.00 71.50 142 HIS A N 1
ATOM 1072 C CA . HIS A 1 142 ? 46.737 1.953 -37.472 1.00 71.50 142 HIS A CA 1
ATOM 1073 C C . HIS A 1 142 ? 46.875 3.205 -36.587 1.00 71.50 142 HIS A C 1
ATOM 1075 O O . HIS A 1 142 ? 47.607 4.134 -36.937 1.00 71.50 142 HIS A O 1
ATOM 1081 N N . VAL A 1 143 ? 46.193 3.247 -35.436 1.00 76.56 143 VAL A N 1
ATOM 1082 C CA . VAL A 1 143 ? 46.353 4.322 -34.441 1.00 76.56 143 VAL A CA 1
ATOM 1083 C C . VAL A 1 143 ? 47.761 4.296 -33.846 1.00 76.56 143 VAL A C 1
ATOM 1085 O O . VAL A 1 143 ? 48.410 5.340 -33.799 1.00 76.56 143 VAL A O 1
ATOM 1088 N N . ILE A 1 144 ? 48.268 3.117 -33.475 1.00 75.25 144 ILE A N 1
ATOM 1089 C CA . ILE A 1 144 ? 49.630 2.937 -32.952 1.00 75.25 144 ILE A CA 1
ATOM 1090 C C . ILE A 1 144 ? 50.666 3.362 -33.996 1.00 75.25 144 ILE A C 1
ATOM 1092 O O . ILE A 1 144 ? 51.598 4.094 -33.666 1.00 75.25 144 ILE A O 1
ATOM 1096 N N . TYR A 1 145 ? 50.492 2.962 -35.259 1.00 79.38 145 TYR A N 1
ATOM 1097 C CA . TYR A 1 145 ? 51.359 3.379 -36.363 1.00 79.38 145 TYR A CA 1
ATOM 1098 C C . TYR A 1 145 ? 51.391 4.905 -36.507 1.00 79.38 145 TYR A C 1
ATOM 1100 O O . TYR A 1 145 ? 52.467 5.494 -36.546 1.00 79.38 145 TYR A O 1
ATOM 1108 N N . LYS A 1 146 ? 50.226 5.568 -36.516 1.00 79.06 146 LYS A N 1
ATOM 1109 C CA . LYS A 1 146 ? 50.141 7.037 -36.589 1.00 79.06 146 LYS A CA 1
ATOM 1110 C C . LYS A 1 146 ? 50.779 7.724 -35.388 1.00 79.06 146 LYS A C 1
ATOM 1112 O O . LYS A 1 146 ? 51.439 8.743 -35.549 1.00 79.06 146 LYS A O 1
ATOM 1117 N N . GLN A 1 147 ? 50.602 7.171 -34.193 1.00 78.19 147 GLN A N 1
ATOM 1118 C CA . GLN A 1 147 ? 51.213 7.714 -32.987 1.00 78.19 147 GLN A CA 1
ATOM 1119 C C . GLN A 1 147 ? 52.738 7.594 -33.036 1.00 78.19 147 GLN A C 1
ATOM 1121 O O . GLN A 1 147 ? 53.430 8.562 -32.737 1.00 78.19 147 GLN A O 1
ATOM 1126 N N . ARG A 1 148 ? 53.265 6.450 -33.486 1.00 79.81 148 ARG A N 1
ATOM 1127 C CA . ARG A 1 148 ? 54.704 6.272 -33.719 1.00 79.81 148 ARG A CA 1
ATOM 1128 C C . ARG A 1 148 ? 55.217 7.237 -34.785 1.00 79.81 148 ARG A C 1
ATOM 1130 O O . ARG A 1 148 ? 56.197 7.918 -34.528 1.00 79.81 148 ARG A O 1
ATOM 1137 N N . ALA A 1 149 ? 54.511 7.381 -35.906 1.00 76.56 149 ALA A N 1
ATOM 1138 C CA . ALA A 1 149 ? 54.865 8.322 -36.971 1.00 76.56 149 ALA A CA 1
ATOM 1139 C C . ALA A 1 149 ? 54.831 9.795 -36.521 1.00 76.56 149 ALA A C 1
ATOM 1141 O O . ALA A 1 149 ? 55.576 10.613 -37.040 1.00 76.56 149 ALA A O 1
ATOM 1142 N N . ASN A 1 150 ? 53.995 10.159 -35.547 1.00 79.94 150 ASN A N 1
ATOM 1143 C CA . ASN A 1 150 ? 54.056 11.494 -34.950 1.00 79.94 150 ASN A CA 1
ATOM 1144 C C . ASN A 1 150 ? 55.285 11.646 -34.043 1.00 79.94 150 ASN A C 1
ATOM 1146 O O . ASN A 1 150 ? 55.960 12.668 -34.092 1.00 79.94 150 ASN A O 1
ATOM 1150 N N . ILE A 1 151 ? 55.614 10.620 -33.252 1.00 78.75 151 ILE A N 1
ATOM 1151 C CA . ILE A 1 151 ? 56.780 10.636 -32.356 1.00 78.75 151 ILE A CA 1
ATOM 1152 C C . ILE A 1 151 ? 58.095 10.727 -33.146 1.00 78.75 151 ILE A C 1
ATOM 1154 O O . ILE A 1 151 ? 59.049 11.334 -32.665 1.00 78.75 151 ILE A O 1
ATOM 1158 N N . THR A 1 152 ? 58.166 10.190 -34.367 1.00 76.69 152 THR A N 1
ATOM 1159 C CA . THR A 1 152 ? 59.360 10.338 -35.220 1.00 76.69 152 THR A CA 1
ATOM 1160 C C . THR A 1 152 ? 59.592 11.777 -35.664 1.00 76.69 152 THR A C 1
ATOM 1162 O O . THR A 1 152 ? 60.747 12.188 -35.770 1.00 76.69 152 THR A O 1
ATOM 1165 N N . LEU A 1 153 ? 58.527 12.564 -35.862 1.00 77.19 153 LEU A N 1
ATOM 1166 C CA . LEU A 1 153 ? 58.637 13.999 -36.145 1.00 77.19 153 LEU A CA 1
ATOM 1167 C C . LEU A 1 153 ? 59.216 14.768 -34.949 1.00 77.19 153 LEU A C 1
ATOM 1169 O O . LEU A 1 153 ? 59.889 15.777 -35.141 1.00 77.19 153 LEU A O 1
ATOM 1173 N N . GLU A 1 154 ? 58.985 14.284 -33.726 1.00 75.38 154 GLU A N 1
ATOM 1174 C CA . GLU A 1 154 ? 59.474 14.907 -32.491 1.00 75.38 154 GLU A CA 1
ATOM 1175 C C . GLU A 1 154 ? 60.892 14.450 -32.109 1.00 75.38 154 GLU A C 1
ATOM 1177 O O . GLU A 1 154 ? 61.720 15.269 -31.713 1.00 75.38 154 GLU A O 1
ATOM 1182 N N . LYS A 1 155 ? 61.185 13.146 -32.214 1.00 77.94 155 LYS A N 1
ATOM 1183 C CA . LYS A 1 155 ? 62.450 12.530 -31.762 1.00 77.94 155 LYS A CA 1
ATOM 1184 C C . LYS A 1 155 ? 63.496 12.346 -32.867 1.00 77.94 155 LYS A C 1
ATOM 1186 O O . LYS A 1 155 ? 64.648 12.043 -32.561 1.00 77.94 155 LYS A O 1
ATOM 1191 N N . GLY A 1 156 ? 63.119 12.516 -34.133 1.00 71.81 156 GLY A N 1
ATOM 1192 C CA . GLY A 1 156 ? 63.993 12.337 -35.291 1.00 71.81 156 GLY A CA 1
ATOM 1193 C C . GLY A 1 156 ? 64.087 10.891 -35.806 1.00 71.81 156 GLY A C 1
ATOM 1194 O O . GLY A 1 156 ? 63.683 9.924 -35.151 1.00 71.81 156 GLY A O 1
ATOM 1195 N N . ALA A 1 157 ? 64.650 10.754 -37.012 1.00 70.06 157 ALA A N 1
ATOM 1196 C CA . ALA A 1 157 ? 64.662 9.529 -37.826 1.00 70.06 157 ALA A CA 1
ATOM 1197 C C . ALA A 1 157 ? 65.514 8.366 -37.274 1.00 70.06 157 ALA A C 1
ATOM 1199 O O . ALA A 1 157 ? 65.516 7.281 -37.841 1.00 70.06 157 ALA A O 1
ATOM 1200 N N . THR A 1 158 ? 66.247 8.563 -36.176 1.00 73.81 158 THR A N 1
ATOM 1201 C CA . THR A 1 158 ? 67.098 7.529 -35.558 1.00 73.81 158 THR A CA 1
ATOM 1202 C C . THR A 1 158 ? 66.444 6.831 -34.362 1.00 73.81 158 THR A C 1
ATOM 1204 O O . THR A 1 158 ? 67.040 5.919 -33.785 1.00 73.81 158 THR A O 1
ATOM 1207 N N . SER A 1 159 ? 65.232 7.249 -33.986 1.00 76.62 159 SER A N 1
ATOM 1208 C CA . SER A 1 159 ? 64.460 6.680 -32.876 1.00 76.62 159 SER A CA 1
ATOM 1209 C C . SER A 1 159 ? 63.941 5.268 -33.182 1.00 76.62 159 SER A C 1
ATOM 1211 O O . SER A 1 159 ? 63.768 4.880 -34.339 1.00 76.62 159 SER A O 1
ATOM 1213 N N . ASP A 1 160 ? 63.674 4.470 -32.147 1.00 75.81 160 ASP A N 1
ATOM 1214 C CA . ASP A 1 160 ? 63.125 3.118 -32.332 1.00 75.81 160 ASP A CA 1
ATOM 1215 C C . ASP A 1 160 ? 61.702 3.151 -32.912 1.00 75.81 160 ASP A C 1
ATOM 1217 O O . ASP A 1 160 ? 61.286 2.235 -33.624 1.00 75.81 160 ASP A O 1
ATOM 1221 N N . GLU A 1 161 ? 60.975 4.247 -32.693 1.00 76.56 161 GLU A N 1
ATOM 1222 C CA . GLU A 1 161 ? 59.691 4.524 -33.323 1.00 76.56 161 GLU A CA 1
ATOM 1223 C C . GLU A 1 161 ? 59.812 4.757 -34.840 1.00 76.56 161 GLU A C 1
ATOM 1225 O O . GLU A 1 161 ? 58.882 4.398 -35.560 1.00 76.56 161 GLU A O 1
ATOM 1230 N N . ALA A 1 162 ? 60.953 5.267 -35.333 1.00 70.69 162 ALA A N 1
ATOM 1231 C CA . ALA A 1 162 ? 61.225 5.445 -36.766 1.00 70.69 162 ALA A CA 1
ATOM 1232 C C . ALA A 1 162 ? 61.390 4.103 -37.476 1.00 70.69 162 ALA A C 1
ATOM 1234 O O . ALA A 1 162 ? 60.702 3.824 -38.456 1.00 70.69 162 ALA A O 1
ATOM 1235 N N . LYS A 1 163 ? 62.176 3.200 -36.887 1.00 72.75 163 LYS A N 1
ATOM 1236 C CA . LYS A 1 163 ? 62.325 1.823 -37.385 1.00 72.75 163 LYS A CA 1
ATOM 1237 C C . LYS A 1 163 ? 60.991 1.069 -37.403 1.00 72.75 163 LYS A C 1
ATOM 1239 O O . LYS A 1 163 ? 60.755 0.228 -38.263 1.00 72.75 163 LYS A O 1
ATOM 1244 N N . ALA A 1 164 ? 60.102 1.366 -36.453 1.00 70.75 164 ALA A N 1
ATOM 1245 C CA . ALA A 1 164 ? 58.797 0.718 -36.339 1.00 70.75 164 ALA A CA 1
ATOM 1246 C C . ALA A 1 164 ? 57.755 1.197 -37.372 1.00 70.75 164 ALA A C 1
ATOM 1248 O O . ALA A 1 164 ? 56.711 0.553 -37.494 1.00 70.75 164 ALA A O 1
ATOM 1249 N N . VAL A 1 165 ? 58.005 2.302 -38.088 1.00 74.31 165 VAL A N 1
ATOM 1250 C CA . VAL A 1 165 ? 57.137 2.812 -39.171 1.00 74.31 165 VAL A CA 1
ATOM 1251 C C . VAL A 1 165 ? 57.743 2.641 -40.569 1.00 74.31 165 VAL A C 1
ATOM 1253 O O . VAL A 1 165 ? 57.022 2.770 -41.552 1.00 74.31 165 VAL A O 1
ATOM 1256 N N . GLU A 1 166 ? 59.021 2.259 -40.667 1.00 72.31 166 GLU A N 1
ATOM 1257 C CA . GLU A 1 166 ? 59.720 1.925 -41.924 1.00 72.31 166 GLU A CA 1
ATOM 1258 C C . GLU A 1 166 ? 59.294 0.583 -42.556 1.00 72.31 166 GLU A C 1
ATOM 1260 O O . GLU A 1 166 ? 59.736 0.237 -43.653 1.00 72.31 166 GLU A O 1
ATOM 1265 N N . VAL A 1 167 ? 58.431 -0.188 -41.890 1.00 67.19 167 VAL A N 1
ATOM 1266 C CA . VAL A 1 167 ? 57.898 -1.458 -42.408 1.00 67.19 167 VAL A CA 1
ATOM 1267 C C . VAL A 1 167 ? 56.947 -1.240 -43.584 1.00 67.19 167 VAL A C 1
ATOM 1269 O O . VAL A 1 167 ? 56.032 -0.418 -43.534 1.00 67.19 167 VAL A O 1
ATOM 1272 N N . GLY A 1 168 ? 57.140 -2.027 -44.645 1.00 66.62 168 GLY A N 1
ATOM 1273 C CA . GLY A 1 168 ? 56.336 -1.935 -45.860 1.00 66.62 168 GLY A CA 1
ATOM 1274 C C . GLY A 1 168 ? 54.871 -2.351 -45.641 1.00 66.62 168 GLY A C 1
ATOM 1275 O O . GLY A 1 168 ? 54.583 -3.142 -44.739 1.00 66.62 168 GLY A O 1
ATOM 1276 N N . PRO A 1 169 ? 53.930 -1.896 -46.494 1.00 64.69 169 PRO A N 1
ATOM 1277 C CA . PRO A 1 169 ? 52.500 -2.191 -46.350 1.00 64.69 169 PRO A CA 1
ATOM 1278 C C . PRO A 1 169 ? 52.184 -3.691 -46.212 1.00 64.69 169 PRO A C 1
ATOM 1280 O O . PRO A 1 169 ? 51.360 -4.071 -45.390 1.00 64.69 169 PRO A O 1
ATOM 1283 N N . SER A 1 170 ? 52.893 -4.555 -46.945 1.00 67.38 170 SER A N 1
ATOM 1284 C CA . SER A 1 170 ? 52.719 -6.018 -46.928 1.00 67.38 170 SER A CA 1
ATOM 1285 C C . SER A 1 170 ? 53.301 -6.717 -45.691 1.00 67.38 170 SER A C 1
ATOM 1287 O O . SER A 1 170 ? 53.020 -7.890 -45.449 1.00 67.38 170 SER A O 1
ATOM 1289 N N . GLN A 1 171 ? 54.104 -6.019 -44.884 1.00 69.62 171 GLN A N 1
ATOM 1290 C CA . GLN A 1 171 ? 54.684 -6.548 -43.646 1.00 69.62 171 GLN A CA 1
ATOM 1291 C C . GLN A 1 171 ? 53.803 -6.268 -42.422 1.00 69.62 171 GLN A C 1
ATOM 1293 O O . GLN A 1 171 ? 54.018 -6.858 -41.364 1.00 69.62 171 GLN A O 1
ATOM 1298 N N . LEU A 1 172 ? 52.798 -5.399 -42.561 1.00 72.44 172 LEU A N 1
ATOM 1299 C CA . LEU A 1 172 ? 51.835 -5.102 -41.508 1.00 72.44 172 LEU A CA 1
ATOM 1300 C C . LEU A 1 172 ? 50.741 -6.182 -41.451 1.00 72.44 172 LEU A C 1
ATOM 1302 O O . LEU A 1 172 ? 50.318 -6.669 -42.503 1.00 72.44 172 LEU A O 1
ATOM 1306 N N . PRO A 1 173 ? 50.203 -6.509 -40.260 1.00 72.00 173 PRO A N 1
ATOM 1307 C CA . PRO A 1 173 ? 49.117 -7.486 -40.114 1.00 72.00 173 PRO A CA 1
ATOM 1308 C C . PRO A 1 173 ? 47.905 -7.204 -41.015 1.00 72.00 173 PRO A C 1
ATOM 1310 O O . PRO A 1 173 ? 47.285 -8.120 -41.550 1.00 72.00 173 PRO A O 1
ATOM 1313 N N . SER A 1 174 ? 47.597 -5.925 -41.242 1.00 72.00 174 SER A N 1
ATOM 1314 C CA . SER A 1 174 ? 46.523 -5.481 -42.135 1.00 72.00 174 SER A CA 1
ATOM 1315 C C . SER A 1 174 ? 46.829 -5.701 -43.620 1.00 72.00 174 SER A C 1
ATOM 1317 O O . SER A 1 174 ? 45.926 -6.075 -44.369 1.00 72.00 174 SER A O 1
ATOM 1319 N N . GLY A 1 175 ? 48.086 -5.540 -44.042 1.00 75.75 175 GLY A N 1
ATOM 1320 C CA . GLY A 1 175 ? 48.528 -5.867 -45.397 1.00 75.75 175 GLY A CA 1
ATOM 1321 C C . GLY A 1 175 ? 48.572 -7.371 -45.645 1.00 75.75 175 GLY A C 1
ATOM 1322 O O . GLY A 1 175 ? 48.077 -7.837 -46.666 1.00 75.75 175 GLY A O 1
ATOM 1323 N N . GLN A 1 176 ? 49.052 -8.155 -44.675 1.00 77.06 176 GLN A N 1
ATOM 1324 C CA . GLN A 1 176 ? 49.023 -9.620 -44.751 1.00 77.06 176 GLN A CA 1
ATOM 1325 C C . GLN A 1 176 ? 47.588 -10.151 -44.833 1.00 77.06 176 GLN A C 1
ATOM 1327 O O . GLN A 1 176 ? 47.280 -10.985 -45.681 1.00 77.06 176 GLN A O 1
ATOM 1332 N N . TRP A 1 177 ? 46.673 -9.616 -44.024 1.00 77.69 177 TRP A N 1
ATOM 1333 C CA . TRP A 1 177 ? 45.251 -9.956 -44.104 1.00 77.69 177 TRP A CA 1
ATOM 1334 C C . TRP A 1 177 ? 44.628 -9.615 -45.463 1.00 77.69 177 TRP A C 1
ATOM 1336 O O . TRP A 1 177 ? 43.799 -10.374 -45.970 1.00 77.69 177 TRP A O 1
ATOM 1346 N N . TYR A 1 178 ? 45.051 -8.501 -46.066 1.00 77.50 178 TYR A N 1
ATOM 1347 C CA . TYR A 1 178 ? 44.579 -8.069 -47.375 1.00 77.50 178 TYR A CA 1
ATOM 1348 C C . TYR A 1 178 ? 45.132 -8.924 -48.531 1.00 77.50 178 TYR A C 1
ATOM 1350 O O . TYR A 1 178 ? 44.399 -9.259 -49.462 1.00 77.50 178 TYR A O 1
ATOM 1358 N N . GLU A 1 179 ? 46.419 -9.279 -48.494 1.00 77.94 179 GLU A N 1
ATOM 1359 C CA . GLU A 1 179 ? 47.122 -9.899 -49.625 1.00 77.94 179 GLU A CA 1
ATOM 1360 C C . GLU A 1 179 ? 47.144 -11.431 -49.598 1.00 77.94 179 GLU A C 1
ATOM 1362 O O . GLU A 1 179 ? 47.141 -12.056 -50.668 1.00 77.94 179 GLU A O 1
ATOM 1367 N N . THR A 1 180 ? 47.188 -12.045 -48.414 1.00 77.75 180 THR A N 1
ATOM 1368 C CA . THR A 1 180 ? 47.409 -13.495 -48.257 1.00 77.75 180 THR A CA 1
ATOM 1369 C C . THR A 1 180 ? 46.550 -14.160 -47.178 1.00 77.75 180 THR A C 1
ATOM 1371 O O . THR A 1 180 ? 46.434 -15.382 -47.192 1.00 77.75 180 THR A O 1
ATOM 1374 N N . GLY A 1 181 ? 45.930 -13.395 -46.277 1.00 73.94 181 GLY A N 1
ATOM 1375 C CA . GLY A 1 181 ? 45.137 -13.913 -45.160 1.00 73.94 181 GLY A CA 1
ATOM 1376 C C . GLY A 1 181 ? 43.637 -14.060 -45.432 1.00 73.94 181 GLY A C 1
ATOM 1377 O O . GLY A 1 181 ? 43.157 -14.022 -46.571 1.00 73.94 181 GLY A O 1
ATOM 1378 N N . ASP A 1 182 ? 42.878 -14.212 -44.345 1.00 69.81 182 ASP A N 1
ATOM 1379 C CA . ASP A 1 182 ? 41.430 -14.452 -44.376 1.00 69.81 182 ASP A CA 1
ATOM 1380 C C . ASP A 1 182 ? 40.656 -13.351 -45.101 1.00 69.81 182 ASP A C 1
ATOM 1382 O O . ASP A 1 182 ? 39.653 -13.639 -45.749 1.00 69.81 182 ASP A O 1
ATOM 1386 N N . GLY A 1 183 ? 41.145 -12.108 -45.079 1.00 73.25 183 GLY A N 1
ATOM 1387 C CA . GLY A 1 183 ? 40.526 -10.993 -45.790 1.00 73.25 183 GLY A CA 1
ATOM 1388 C C . GLY A 1 183 ? 40.378 -11.270 -47.280 1.00 73.25 183 GLY A C 1
ATOM 1389 O O . GLY A 1 183 ? 39.288 -11.143 -47.840 1.00 73.25 183 GLY A O 1
ATOM 1390 N N . LYS A 1 184 ? 41.451 -11.742 -47.918 1.00 78.75 184 LYS A N 1
ATOM 1391 C CA . LYS A 1 184 ? 41.431 -12.117 -49.336 1.00 78.75 184 LYS A CA 1
ATOM 1392 C C . LYS A 1 184 ? 40.559 -13.336 -49.603 1.00 78.75 184 LYS A C 1
ATOM 1394 O O . LYS A 1 184 ? 39.828 -13.360 -50.591 1.00 78.75 184 LYS A O 1
ATOM 1399 N N . THR A 1 185 ? 40.620 -14.336 -48.731 1.00 76.19 185 THR A N 1
ATOM 1400 C CA . THR A 1 185 ? 39.866 -15.588 -48.891 1.00 76.19 185 THR A CA 1
ATOM 1401 C C . THR A 1 185 ? 38.359 -15.370 -48.743 1.00 76.19 185 THR A C 1
ATOM 1403 O O . THR A 1 185 ? 37.568 -15.934 -49.500 1.00 76.19 185 THR A O 1
ATOM 1406 N N . LEU A 1 186 ? 37.953 -14.531 -47.789 1.00 67.62 186 LEU A N 1
ATOM 1407 C CA . LEU A 1 186 ? 36.553 -14.274 -47.455 1.00 67.62 186 LEU A CA 1
ATOM 1408 C C . LEU A 1 186 ? 35.940 -13.176 -48.328 1.00 67.62 186 LEU A C 1
ATOM 1410 O O . LEU A 1 186 ? 34.798 -13.315 -48.769 1.00 67.62 186 LEU A O 1
ATOM 1414 N N . PHE A 1 187 ? 36.694 -12.112 -48.613 1.00 74.81 187 PHE A N 1
ATOM 1415 C CA . PHE A 1 187 ? 36.175 -10.895 -49.242 1.00 74.81 187 PHE A CA 1
ATOM 1416 C C . PHE A 1 187 ? 36.813 -10.574 -50.597 1.00 74.81 187 PHE A C 1
ATOM 1418 O O . PHE A 1 187 ? 36.381 -9.628 -51.248 1.00 74.81 187 PHE A O 1
ATOM 1425 N N . GLY A 1 188 ? 37.775 -11.360 -51.089 1.00 76.44 188 GLY A N 1
ATOM 1426 C CA . GLY A 1 188 ? 38.471 -11.092 -52.357 1.00 76.44 188 GLY A CA 1
ATOM 1427 C C . GLY A 1 188 ? 37.562 -11.021 -53.589 1.00 76.44 188 GLY A C 1
ATOM 1428 O O . GLY A 1 188 ? 37.894 -10.351 -54.563 1.00 76.44 188 GLY A O 1
ATOM 1429 N N . ALA A 1 189 ? 36.389 -11.659 -53.539 1.00 76.69 189 ALA A N 1
ATOM 1430 C CA . ALA A 1 189 ? 35.373 -11.577 -54.589 1.00 76.69 189 ALA A CA 1
ATOM 1431 C C . ALA A 1 189 ? 34.495 -10.308 -54.505 1.00 76.69 189 ALA A C 1
ATOM 1433 O O . ALA A 1 189 ? 33.736 -10.015 -55.432 1.00 76.69 189 ALA A O 1
ATOM 1434 N N . CYS A 1 190 ? 34.562 -9.549 -53.407 1.00 77.12 190 CYS A N 1
ATOM 1435 C CA . CYS A 1 190 ? 33.793 -8.326 -53.213 1.00 77.12 190 CYS A CA 1
ATOM 1436 C C . CYS A 1 190 ? 34.471 -7.147 -53.919 1.00 77.12 190 CYS A C 1
ATOM 1438 O O . CYS A 1 190 ? 35.627 -6.820 -53.658 1.00 77.12 190 CYS A O 1
ATOM 1440 N N . ARG A 1 191 ? 33.714 -6.423 -54.751 1.00 75.69 191 ARG A N 1
ATOM 1441 C CA . ARG A 1 191 ? 34.213 -5.229 -55.456 1.00 75.69 191 ARG A CA 1
ATOM 1442 C C . ARG A 1 191 ? 34.752 -4.154 -54.498 1.00 75.69 191 ARG A C 1
ATOM 1444 O O . ARG A 1 191 ? 35.721 -3.482 -54.828 1.00 75.69 191 ARG A O 1
ATOM 1451 N N . SER A 1 192 ? 34.149 -4.012 -53.318 1.00 74.94 192 SER A N 1
ATOM 1452 C CA . SER A 1 192 ? 34.589 -3.079 -52.275 1.00 74.94 192 SER A CA 1
ATOM 1453 C C . SER A 1 192 ? 35.905 -3.490 -51.614 1.00 74.94 192 SER A C 1
ATOM 1455 O O . SER A 1 192 ? 36.663 -2.616 -51.206 1.00 74.94 192 SER A O 1
ATOM 1457 N N . PHE A 1 193 ? 36.230 -4.785 -51.553 1.00 79.50 193 PHE A N 1
ATOM 1458 C CA . PHE A 1 193 ? 37.487 -5.246 -50.965 1.00 79.50 193 PHE A CA 1
ATOM 1459 C C . PHE A 1 193 ? 38.680 -4.723 -51.769 1.00 79.50 193 PHE A C 1
ATOM 1461 O O . PHE A 1 193 ? 39.570 -4.107 -51.197 1.00 79.50 193 PHE A O 1
ATOM 1468 N N . GLY A 1 194 ? 38.626 -4.812 -53.103 1.00 77.50 194 GLY A N 1
ATOM 1469 C CA . GLY A 1 194 ? 39.675 -4.297 -53.996 1.00 77.50 194 GLY A CA 1
ATOM 1470 C C . GLY A 1 194 ? 40.005 -2.804 -53.828 1.00 77.50 194 GLY A C 1
ATOM 1471 O O . GLY A 1 194 ? 41.104 -2.377 -54.167 1.00 77.50 194 GLY A O 1
ATOM 1472 N N . THR A 1 195 ? 39.081 -2.009 -53.277 1.00 81.50 195 THR A N 1
ATOM 1473 C CA . THR A 1 195 ? 39.284 -0.565 -53.049 1.00 81.50 195 THR A CA 1
ATOM 1474 C C . THR A 1 195 ? 40.065 -0.230 -51.777 1.00 81.50 195 THR A C 1
ATOM 1476 O O . THR A 1 195 ? 40.402 0.931 -51.567 1.00 81.50 195 THR A O 1
ATOM 1479 N N . LEU A 1 196 ? 40.369 -1.215 -50.924 1.00 76.12 196 LEU A N 1
ATOM 1480 C CA . LEU A 1 196 ? 41.060 -0.984 -49.651 1.00 76.12 196 LEU A CA 1
ATOM 1481 C C . LEU A 1 196 ? 42.583 -0.851 -49.802 1.00 76.12 196 LEU A C 1
ATOM 1483 O O . LEU A 1 196 ? 43.209 -0.179 -48.981 1.00 76.12 196 LEU A O 1
ATOM 1487 N N . LEU A 1 197 ? 43.179 -1.440 -50.846 1.00 74.94 197 LEU A N 1
ATOM 1488 C CA . LEU A 1 197 ? 44.635 -1.434 -51.033 1.00 74.94 197 LEU A CA 1
ATOM 1489 C C . LEU A 1 197 ? 45.186 -0.030 -51.257 1.00 74.94 197 LEU A C 1
ATOM 1491 O O . LEU A 1 197 ? 46.134 0.373 -50.599 1.00 74.94 197 LEU A O 1
ATOM 1495 N N . GLU A 1 198 ? 44.578 0.730 -52.163 1.00 77.31 198 GLU A N 1
ATOM 1496 C CA . GLU A 1 198 ? 45.054 2.062 -52.533 1.00 77.31 198 GLU A CA 1
ATOM 1497 C C . GLU A 1 198 ? 45.136 3.033 -51.333 1.00 77.31 198 GLU A C 1
ATOM 1499 O O . GLU A 1 198 ? 46.208 3.605 -51.103 1.00 77.31 198 GLU A O 1
ATOM 1504 N N . PRO A 1 199 ? 44.080 3.224 -50.512 1.00 76.88 199 PRO A N 1
ATOM 1505 C CA . PRO A 1 199 ? 44.175 4.072 -49.328 1.00 76.88 199 PRO A CA 1
ATOM 1506 C C . PRO A 1 199 ? 45.135 3.511 -48.268 1.00 76.88 199 PRO A C 1
ATOM 1508 O O . PRO A 1 199 ? 45.818 4.300 -47.616 1.00 76.88 199 PRO A O 1
ATOM 1511 N N . HIS A 1 200 ? 45.243 2.186 -48.113 1.00 74.81 200 HIS A N 1
ATOM 1512 C CA . HIS A 1 200 ? 46.205 1.561 -47.200 1.00 74.81 200 HIS A CA 1
ATOM 1513 C C . HIS A 1 200 ? 47.658 1.842 -47.632 1.00 74.81 200 HIS A C 1
ATOM 1515 O O . HIS A 1 200 ? 48.442 2.401 -46.862 1.00 74.81 200 HIS A O 1
ATOM 1521 N N . SER A 1 201 ? 48.001 1.576 -48.895 1.00 75.31 201 SER A N 1
ATOM 1522 C CA . SER A 1 201 ? 49.320 1.860 -49.471 1.00 75.31 201 SER A CA 1
ATOM 1523 C C . SER A 1 201 ? 49.666 3.348 -49.438 1.00 75.31 201 SER A C 1
ATOM 1525 O O . SER A 1 201 ? 50.825 3.696 -49.249 1.00 75.31 201 SER A O 1
ATOM 1527 N N . ARG A 1 202 ? 48.690 4.257 -49.553 1.00 77.00 202 ARG A N 1
ATOM 1528 C CA . ARG A 1 202 ? 48.937 5.703 -49.407 1.00 77.00 202 ARG A CA 1
ATOM 1529 C C . ARG A 1 202 ? 49.385 6.108 -48.003 1.00 77.00 202 ARG A C 1
ATOM 1531 O O . ARG A 1 202 ? 50.164 7.051 -47.882 1.00 77.00 202 ARG A O 1
ATOM 1538 N N . VAL A 1 203 ? 48.881 5.446 -46.961 1.00 72.12 203 VAL A N 1
ATOM 1539 C CA . VAL A 1 203 ? 49.258 5.752 -45.570 1.00 72.12 203 VAL A CA 1
ATOM 1540 C C . VAL A 1 203 ? 50.590 5.102 -45.201 1.00 72.12 203 VAL A C 1
ATOM 1542 O O . VAL A 1 203 ? 51.407 5.730 -44.533 1.00 72.12 203 VAL A O 1
ATOM 1545 N N . HIS A 1 204 ? 50.831 3.878 -45.670 1.00 71.69 204 HIS A N 1
ATOM 1546 C CA . HIS A 1 204 ? 52.019 3.101 -45.304 1.00 71.69 204 HIS A CA 1
ATOM 1547 C C . HIS A 1 204 ? 53.181 3.222 -46.308 1.00 71.69 204 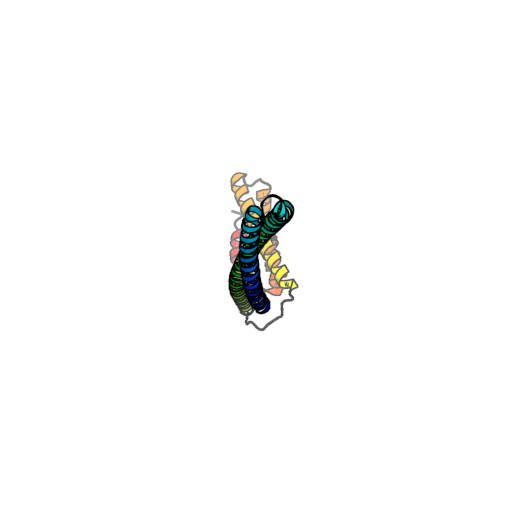HIS A C 1
ATOM 1549 O O . HIS A 1 204 ? 54.305 2.866 -45.992 1.00 71.69 204 HIS A O 1
ATOM 1555 N N . GLY A 1 205 ? 52.951 3.768 -47.505 1.00 64.38 205 GLY A N 1
ATOM 1556 C CA . GLY A 1 205 ? 53.975 3.968 -48.541 1.00 64.38 205 GLY A CA 1
ATOM 1557 C C . GLY A 1 205 ? 54.661 5.338 -48.518 1.00 64.38 205 GLY A C 1
ATOM 1558 O O . GLY A 1 205 ? 55.580 5.567 -49.296 1.00 64.38 205 GLY A O 1
ATOM 1559 N N . ARG A 1 206 ? 54.224 6.267 -47.655 1.00 54.16 206 ARG A N 1
ATOM 1560 C CA . ARG A 1 206 ? 54.793 7.626 -47.553 1.00 54.16 206 ARG A CA 1
ATOM 1561 C C . ARG A 1 206 ? 55.834 7.805 -46.444 1.00 54.16 206 ARG A C 1
ATOM 1563 O O . ARG A 1 206 ? 56.344 8.905 -46.308 1.00 54.16 206 ARG A O 1
ATOM 1570 N N . SER A 1 207 ? 56.188 6.758 -45.696 1.00 48.84 207 SER A N 1
ATOM 1571 C CA . SER A 1 207 ? 57.208 6.856 -44.635 1.00 48.84 207 SER A CA 1
ATOM 1572 C C . SER A 1 207 ? 58.661 6.862 -45.151 1.00 48.84 207 SER A C 1
ATOM 1574 O O . SER A 1 207 ? 59.582 6.753 -44.350 1.00 48.84 207 SER A O 1
ATOM 1576 N N . MET A 1 208 ? 58.884 6.956 -46.468 1.00 41.19 208 MET A N 1
ATOM 1577 C CA . MET A 1 208 ? 60.206 6.807 -47.100 1.00 41.19 208 MET A CA 1
ATOM 1578 C C . MET A 1 208 ? 60.675 8.021 -47.925 1.00 41.19 208 MET A C 1
ATOM 1580 O O . MET A 1 208 ? 61.597 7.874 -48.719 1.00 41.19 208 MET A O 1
ATOM 1584 N N . ASN A 1 209 ? 60.090 9.210 -47.743 1.00 35.09 209 ASN A N 1
ATOM 1585 C CA . ASN A 1 209 ? 60.653 10.461 -48.278 1.00 35.09 209 ASN A CA 1
ATOM 1586 C C . ASN A 1 209 ? 60.660 11.561 -47.223 1.00 35.09 209 ASN A C 1
ATOM 1588 O O . ASN A 1 209 ? 59.580 11.788 -46.633 1.00 35.09 209 ASN A O 1
#

Secondary structure (DSSP, 8-state):
-HHHHHHHHHHHHHHHHHHHHHHHHHHHHHHHHHHHHHHHHHHHHTGGGGHHHHHHHHHHHHHHHHHHHHHHHHHHHHHHHHHHHHHHHHHHHHHHHHHHHHHHHHHHHHHHHH-----S----HHHHHHHHHHHHHHHHHHHHHHHHHHHHHHH-TTSHHHHTT-S-GGGSHHHHHHHTSHHHHHHTTSTTGGGSHHHHHHHHSSTT-

pLDDT: mean 81.1, std 14.91, range [35.09, 98.06]